Protein AF-A0A4V3SED4-F1 (afdb_monomer)

Mean predicted aligned error: 6.49 Å

InterPro domains:
  IPR001269 tRNA-dihydrouridine synthase [PIRSF006621] (13-280)
  IPR013785 Aldolase-type TIM barrel [G3DSA:3.20.20.70] (15-280)
  IPR018517 tRNA-dihydrouridine synthase, conserved site [PS01136] (97-115)
  IPR035587 DUS-like, FMN-binding domain [PF01207] (18-133)
  IPR035587 DUS-like, FMN-binding domain [PF01207] (200-280)
  IPR035587 DUS-like, FMN-binding domain [cd02801] (17-279)

Organism: Opisthorchis felineus (NCBI:txid147828)

Radius of gyration: 18.21 Å; Cα contacts (8 Å, |Δi|>4): 564; chains: 1; bounding box: 42×55×46 Å

Sequence (282 aa):
MDIFETYRKDDTPFVCVAAPMVRFSKLPFRLLVREYGVDVACTPMIMADSFVRSAKARETEFTTCPADRPLIVQLASKDPCELSIATEMLAPYCEGIDLNCGCPQKWAMESGLGSALLRKPELIAALVRAARTIIPRWRSSTLKPKYWSTGHSVLEECECSNFTPNVARQEGPFSVSAKLRLVPVEVRACGDSSSSRLGVTVELIRRLAAMGVDWITLHARTPSQRSSDPASWDVVQEVVMSSVKHAITGDPIPIVLNGDIRTFLDGQRAHEHTGCHAVLRD

Nearest PDB structures (foldseek):
  3b0p-assembly1_A  TM=9.000E-01  e=2.265E-15  Thermus thermophilus HB8
  3b0u-assembly2_Y  TM=8.660E-01  e=3.249E-15  Thermus thermophilus HB8
  1vhn-assembly1_A  TM=8.962E-01  e=2.094E-14  Thermotoga maritima
  6ezb-assembly1_A  TM=8.644E-01  e=6.563E-14  Homo sapiens
  3fa4-assembly1_C  TM=5.841E-01  e=8.850E-04  Aspergillus niger

Secondary structure (DSSP, 8-state):
--HHHHH--TT-SSEEEEPP-TTTSSHHHHHHHHHTT-SEEEPP-EEHHHHHH-HHHHHHH----GGG-SEEEEEE-S-HHHHHHHHHHHTTT-SEEEEE-----HHHHHTT-GGGGGG-HHHHHHHHHHHHHTS-GGG---SPPGGG---S--------SS-----S--SS--EEEEEEEPPPTT---TT----SHHHHHHHHHHHHHHTT-SEEEEESS-SSS-TTSPP-HHHHHHHHHT-PBPTTT-SB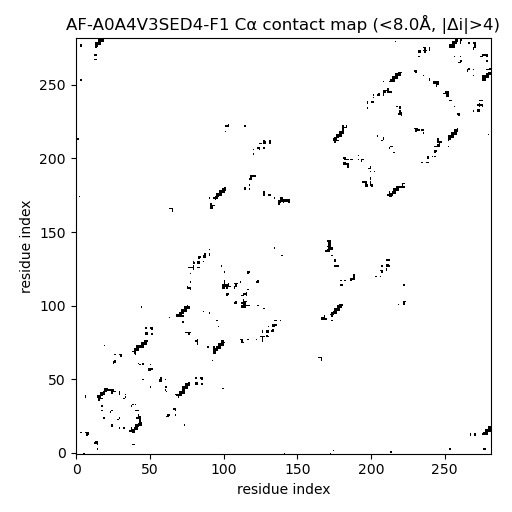PPEEEESS--SHHHHHHHHHHH--SEEEE-

Foldseek 3Di:
DAPLVLQDDPVDQAAEEADADVPQQAAVNLLVVVVVPHREYEFHEQELVCCQPDPVSVVVRDDYAPSSPQYEYEYKDQDLVSLLSSLLVCLFQHQEYEYAQADLDPVQLVVCIHVVCLLVLVSVLSNLLSSVVSNDPQQCDPDAPPVSDDPDDDPDPDDDDDDPPRSTDRHYHYAYEYEHEQRDLVRDDVPQPDSDSLSSRLVSVLSSLLSFHLAYEYEQHRSPDDLPDARNLVSLLSSVVVQRARNPPRGRRAYEYEHPCPDPVSFVVSCVSRVGNHYYDD

Solvent-accessible surface area (backbone atoms only — not comparable to full-atom values): 15205 Å² total; per-residue (Å²): 127,58,71,56,75,68,56,46,50,95,92,40,98,44,27,39,29,41,38,60,30,76,95,55,27,43,53,70,48,44,49,54,45,39,80,74,66,38,51,36,36,27,29,28,68,36,52,19,64,48,45,63,76,27,72,72,44,33,67,71,74,53,71,83,53,79,84,53,60,51,25,33,43,28,33,35,58,83,46,37,66,43,37,18,54,36,44,51,74,41,54,39,68,40,41,25,40,26,41,41,30,38,46,62,50,65,72,40,34,77,72,47,21,17,37,44,34,64,70,35,54,69,56,53,31,46,35,47,33,32,39,50,68,48,56,53,73,62,31,69,37,81,56,79,39,83,84,76,76,67,70,102,71,77,94,67,85,77,76,93,68,93,71,79,77,75,55,58,57,84,60,22,56,62,43,39,32,36,34,34,38,44,40,55,60,90,49,69,58,94,87,62,86,54,83,42,43,62,47,43,35,48,50,50,50,44,50,34,14,62,37,48,33,60,33,39,34,40,30,31,40,40,68,87,56,55,91,86,51,82,49,44,52,68,59,48,20,54,52,51,70,64,50,50,45,22,60,85,78,65,45,58,47,48,39,28,43,25,64,83,40,86,48,72,67,39,41,53,53,49,32,74,70,23,67,37,52,22,39,36,33,118

pLDDT: mean 87.94, std 16.96, range [31.83, 98.75]

Structure (mmCIF, N/CA/C/O backbone):
data_AF-A0A4V3SED4-F1
#
_entry.id   AF-A0A4V3SED4-F1
#
loop_
_atom_site.group_PDB
_atom_site.id
_atom_site.type_symbol
_atom_site.label_atom_id
_atom_site.label_alt_id
_atom_site.label_comp_id
_atom_site.label_asym_id
_atom_site.label_entity_id
_atom_site.label_seq_id
_atom_site.pdbx_PDB_ins_code
_atom_site.Cartn_x
_atom_site.Cartn_y
_atom_site.Cartn_z
_atom_site.occupancy
_atom_site.B_iso_or_equiv
_atom_site.auth_seq_id
_atom_site.auth_comp_id
_atom_site.auth_asym_id
_atom_site.auth_atom_id
_atom_site.pdbx_PDB_model_num
ATOM 1 N N . MET A 1 1 ? -12.890 3.167 -9.440 1.00 50.19 1 MET A N 1
ATOM 2 C CA . MET A 1 1 ? -13.515 1.883 -9.073 1.00 50.19 1 MET A CA 1
ATOM 3 C C . MET A 1 1 ? -12.660 1.295 -7.978 1.00 50.19 1 MET A C 1
ATOM 5 O O . MET A 1 1 ? -11.474 1.098 -8.220 1.00 50.19 1 MET A O 1
ATOM 9 N N . ASP A 1 2 ? -13.225 1.137 -6.787 1.00 68.69 2 ASP A N 1
ATOM 10 C CA . ASP A 1 2 ? -12.471 0.755 -5.599 1.00 68.69 2 ASP A CA 1
ATOM 11 C C . ASP A 1 2 ? -12.261 -0.765 -5.557 1.00 68.69 2 ASP A C 1
ATOM 13 O O . ASP A 1 2 ? -13.211 -1.541 -5.693 1.00 68.69 2 ASP A O 1
ATOM 17 N N . ILE A 1 3 ? -11.010 -1.194 -5.377 1.00 75.62 3 ILE A N 1
ATOM 18 C CA . ILE A 1 3 ? -10.664 -2.602 -5.174 1.00 75.62 3 ILE A CA 1
ATOM 19 C C . ILE A 1 3 ? -11.405 -3.169 -3.954 1.00 75.62 3 ILE A C 1
ATOM 21 O O . ILE A 1 3 ? -11.776 -4.339 -3.958 1.00 75.62 3 ILE A O 1
ATOM 25 N N . PHE A 1 4 ? -11.704 -2.356 -2.940 1.00 79.25 4 PHE A N 1
ATOM 26 C CA . PHE A 1 4 ? -12.359 -2.850 -1.733 1.00 79.25 4 PHE A CA 1
ATOM 27 C C . PHE A 1 4 ? -13.856 -3.074 -1.915 1.00 79.25 4 PHE A C 1
ATOM 29 O O . PHE A 1 4 ? -14.344 -4.110 -1.491 1.00 79.25 4 PHE A O 1
ATOM 36 N N . GLU A 1 5 ? -14.578 -2.198 -2.616 1.00 77.00 5 GLU A N 1
ATOM 37 C CA . GLU A 1 5 ? -15.981 -2.463 -2.995 1.00 77.00 5 GLU A CA 1
ATOM 38 C C . GLU A 1 5 ? -16.116 -3.703 -3.880 1.00 77.00 5 GLU A C 1
ATOM 40 O O . GLU A 1 5 ? -17.085 -4.450 -3.811 1.00 77.00 5 GLU A O 1
ATOM 45 N N . THR A 1 6 ?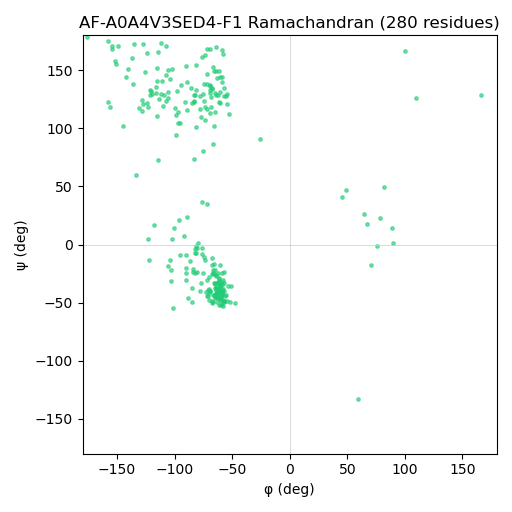 -15.116 -3.897 -4.730 1.00 76.38 6 THR A N 1
ATOM 46 C CA . THR A 1 6 ? -15.021 -4.982 -5.697 1.00 76.38 6 THR A CA 1
ATOM 47 C C . THR A 1 6 ? -14.878 -6.322 -4.961 1.00 76.38 6 THR A C 1
ATOM 49 O O . THR A 1 6 ? -15.653 -7.238 -5.200 1.00 76.38 6 THR A O 1
ATOM 52 N N . TYR A 1 7 ? -13.964 -6.433 -3.998 1.00 77.56 7 TYR A N 1
ATOM 53 C CA . TYR A 1 7 ? -13.703 -7.697 -3.290 1.00 77.56 7 TYR A CA 1
ATOM 54 C C . TYR A 1 7 ? -14.347 -7.800 -1.904 1.00 77.56 7 TYR A C 1
ATOM 56 O O . TYR A 1 7 ? -13.989 -8.681 -1.123 1.00 77.56 7 TYR A O 1
ATOM 64 N N . ARG A 1 8 ? -15.294 -6.917 -1.579 1.00 79.00 8 ARG A N 1
ATOM 65 C CA . ARG A 1 8 ? -16.069 -7.022 -0.344 1.00 79.00 8 ARG A CA 1
ATOM 66 C C . ARG A 1 8 ? -17.004 -8.225 -0.429 1.00 79.00 8 ARG A C 1
ATOM 68 O O . ARG A 1 8 ? -17.742 -8.372 -1.398 1.00 79.00 8 ARG A O 1
ATOM 75 N N . LYS A 1 9 ? -16.983 -9.059 0.605 1.00 82.38 9 LYS A N 1
ATOM 76 C CA . LYS A 1 9 ? -17.936 -10.156 0.784 1.00 82.38 9 LYS A CA 1
ATOM 77 C C . LYS A 1 9 ? -19.144 -9.671 1.583 1.00 82.38 9 LYS A C 1
ATOM 79 O O . LYS A 1 9 ? -19.026 -8.757 2.398 1.00 82.38 9 LYS A O 1
ATOM 84 N N . ASP A 1 10 ? -20.289 -10.314 1.386 1.00 81.25 10 ASP A N 1
ATOM 85 C CA . ASP A 1 10 ? -21.526 -9.958 2.094 1.00 81.25 10 ASP A CA 1
ATOM 86 C C . ASP A 1 10 ? -21.479 -10.321 3.588 1.00 81.25 10 ASP A C 1
ATOM 88 O O . ASP A 1 10 ? -22.126 -9.680 4.414 1.00 81.25 10 ASP A O 1
ATOM 92 N N . ASP A 1 11 ? -20.697 -11.342 3.947 1.00 83.12 11 ASP A N 1
ATOM 93 C CA . ASP A 1 11 ? -20.597 -11.886 5.305 1.00 83.12 11 ASP A CA 1
ATOM 94 C C . ASP A 1 11 ? -19.505 -11.218 6.158 1.00 83.12 11 ASP A C 1
ATOM 96 O O . ASP A 1 11 ? -19.427 -11.448 7.368 1.00 83.12 11 ASP A O 1
ATOM 100 N N . THR A 1 12 ? -18.661 -10.380 5.547 1.00 82.88 12 THR A N 1
ATOM 101 C CA . THR A 1 12 ? -17.522 -9.740 6.204 1.00 82.88 12 THR A CA 1
ATOM 102 C C . THR A 1 12 ? -17.529 -8.224 5.989 1.00 82.88 12 THR A C 1
ATOM 104 O O . THR A 1 12 ? -17.537 -7.752 4.852 1.00 82.88 12 THR A O 1
ATOM 107 N N . PRO A 1 13 ? -17.495 -7.401 7.058 1.00 85.00 13 PRO A N 1
ATOM 108 C CA . PRO A 1 13 ? -17.673 -5.956 6.914 1.00 85.00 13 PRO A CA 1
ATOM 109 C C . PRO A 1 13 ? -16.434 -5.227 6.363 1.00 85.00 13 PRO A C 1
ATOM 111 O O . PRO A 1 13 ? -16.530 -4.047 6.034 1.00 85.00 13 PRO A O 1
ATOM 114 N N . PHE A 1 14 ? -15.301 -5.921 6.226 1.00 90.00 14 PHE A N 1
ATOM 115 C CA . PHE A 1 14 ? -14.027 -5.405 5.728 1.00 90.00 14 PHE A CA 1
ATOM 116 C C . PHE A 1 14 ? -13.375 -6.398 4.760 1.00 90.00 14 PHE A C 1
ATOM 118 O O . PHE A 1 14 ? -13.655 -7.594 4.800 1.00 90.00 14 PHE A O 1
ATOM 125 N N . VAL A 1 15 ? -12.444 -5.905 3.942 1.00 93.25 15 VAL A N 1
ATOM 126 C CA . VAL A 1 15 ? -11.621 -6.746 3.058 1.00 93.25 15 VAL A CA 1
ATOM 127 C C . VAL A 1 15 ? -10.386 -7.270 3.798 1.00 93.25 15 VAL A C 1
ATOM 129 O O . VAL A 1 15 ? -9.693 -6.514 4.489 1.00 93.25 15 VAL A O 1
ATOM 132 N N . CYS A 1 16 ? -10.084 -8.558 3.640 1.00 94.81 16 CYS A N 1
ATOM 133 C CA . CYS A 1 16 ? -8.899 -9.214 4.185 1.00 94.81 16 CYS A CA 1
ATOM 134 C C . CYS A 1 16 ? -7.725 -9.130 3.202 1.00 94.81 16 CYS A C 1
ATOM 136 O O . CYS A 1 16 ? -7.754 -9.731 2.124 1.00 94.81 16 CYS A O 1
ATOM 138 N N . VAL A 1 17 ? -6.653 -8.439 3.595 1.00 96.56 17 VAL A N 1
ATOM 139 C CA . VAL A 1 17 ? -5.444 -8.281 2.776 1.00 96.56 17 VAL A CA 1
ATOM 140 C C . VAL A 1 17 ? -4.264 -9.036 3.394 1.00 96.56 17 VAL A C 1
ATOM 142 O O . VAL A 1 17 ? -3.948 -8.849 4.569 1.00 96.56 17 VAL A O 1
ATOM 145 N N . ALA A 1 18 ? -3.565 -9.861 2.612 1.00 97.12 18 ALA A N 1
ATOM 146 C CA . ALA A 1 18 ? -2.304 -10.475 3.035 1.00 97.12 18 ALA A CA 1
ATOM 147 C C . ALA A 1 18 ? -1.124 -9.521 2.811 1.00 97.12 18 ALA A C 1
ATOM 149 O O . ALA A 1 18 ? -0.931 -8.992 1.711 1.00 97.12 18 ALA A O 1
ATOM 150 N N . ALA A 1 19 ? -0.319 -9.319 3.853 1.00 96.50 19 ALA A N 1
ATOM 151 C CA . ALA A 1 19 ? 0.778 -8.368 3.845 1.00 96.50 19 ALA A CA 1
ATOM 152 C C . ALA A 1 19 ? 1.920 -8.747 2.890 1.00 96.50 19 ALA A C 1
ATOM 154 O O . ALA A 1 19 ? 2.216 -9.925 2.669 1.00 96.50 19 ALA A O 1
ATOM 155 N N . PRO A 1 20 ? 2.658 -7.739 2.398 1.00 96.69 20 PRO A N 1
ATOM 156 C CA . PRO A 1 20 ? 3.928 -7.963 1.736 1.00 96.69 20 PRO A CA 1
ATOM 157 C C . PRO A 1 20 ? 4.996 -8.362 2.760 1.00 96.69 20 PRO A C 1
ATOM 159 O O . PRO A 1 20 ? 5.376 -7.575 3.631 1.00 96.69 20 PRO A O 1
ATOM 162 N N . MET A 1 21 ? 5.525 -9.578 2.625 1.00 94.25 21 MET A N 1
ATOM 163 C CA . MET A 1 21 ? 6.544 -10.131 3.511 1.00 94.25 21 MET A CA 1
ATOM 164 C C . MET A 1 21 ? 7.731 -10.661 2.717 1.00 94.25 21 MET A C 1
ATOM 166 O O . MET A 1 21 ? 7.633 -11.644 1.977 1.00 94.25 21 MET A O 1
ATOM 170 N N . VAL A 1 22 ? 8.887 -10.028 2.913 1.00 90.69 22 VAL A N 1
ATOM 171 C CA . VAL A 1 22 ? 10.154 -10.446 2.299 1.00 90.69 22 VAL A CA 1
ATOM 172 C C . VAL A 1 22 ? 10.429 -11.918 2.633 1.00 90.69 22 VAL A C 1
ATOM 174 O O . VAL A 1 22 ? 10.375 -12.305 3.795 1.00 90.69 22 VAL A O 1
ATOM 177 N N . ARG A 1 23 ? 10.729 -12.724 1.604 1.00 87.25 23 ARG A N 1
ATOM 178 C CA . ARG A 1 23 ? 10.919 -14.195 1.626 1.00 87.25 23 ARG A CA 1
ATOM 179 C C . ARG A 1 23 ? 9.671 -15.059 1.847 1.00 87.25 23 ARG A C 1
ATOM 181 O O . ARG A 1 23 ? 9.744 -16.230 1.491 1.00 87.25 23 ARG A O 1
ATOM 188 N N . PHE A 1 24 ? 8.558 -14.526 2.353 1.00 91.81 24 PHE A N 1
ATOM 189 C CA . PHE A 1 24 ? 7.370 -15.333 2.670 1.00 91.81 24 PHE A CA 1
ATOM 190 C C . PHE A 1 24 ? 6.270 -15.235 1.618 1.00 91.81 24 PHE A C 1
ATOM 192 O O . PHE A 1 24 ? 5.885 -16.263 1.071 1.00 91.81 24 PHE A O 1
ATOM 199 N N . SER A 1 25 ? 5.797 -14.031 1.275 1.00 95.88 25 SER A N 1
ATOM 200 C CA . SER A 1 25 ? 4.589 -13.844 0.451 1.00 95.88 25 SER A CA 1
ATOM 201 C C . SER A 1 25 ? 4.791 -14.109 -1.052 1.00 95.88 25 SER A C 1
ATOM 203 O O . SER A 1 25 ? 4.216 -13.437 -1.910 1.00 95.88 25 SER A O 1
ATOM 205 N N . LYS A 1 26 ? 5.618 -15.105 -1.400 1.00 96.75 26 LYS A N 1
ATOM 206 C CA . LYS A 1 26 ? 5.776 -15.655 -2.755 1.00 96.75 26 LYS A CA 1
ATOM 207 C C . LYS A 1 26 ? 4.524 -16.431 -3.183 1.00 96.75 26 LYS A C 1
ATOM 209 O O . LYS A 1 26 ? 3.661 -16.728 -2.362 1.00 96.75 26 LYS A O 1
ATOM 214 N N . LEU A 1 27 ? 4.442 -16.768 -4.472 1.00 97.38 27 LEU A N 1
ATOM 215 C CA . LEU A 1 27 ? 3.246 -17.345 -5.093 1.00 97.38 27 LEU A CA 1
ATOM 216 C C . LEU A 1 27 ? 2.617 -18.511 -4.300 1.00 97.38 27 LEU A C 1
ATOM 218 O O . LEU A 1 27 ? 1.432 -18.404 -4.001 1.00 97.38 27 LEU A O 1
ATOM 222 N N . PRO A 1 28 ? 3.351 -19.558 -3.861 1.00 97.31 28 PRO A N 1
ATOM 223 C CA . PRO A 1 28 ? 2.731 -20.660 -3.118 1.00 97.31 28 PRO A CA 1
ATOM 224 C C . PRO A 1 28 ? 2.048 -20.217 -1.819 1.00 97.31 28 PRO A C 1
ATOM 226 O O . PRO A 1 28 ? 0.954 -20.676 -1.510 1.00 97.31 28 PRO A O 1
ATOM 229 N N . PHE A 1 29 ? 2.659 -19.284 -1.082 1.00 97.62 29 PHE A N 1
ATOM 230 C CA . PHE A 1 29 ? 2.067 -18.738 0.138 1.00 97.62 29 PHE A CA 1
ATOM 231 C C . PHE A 1 29 ? 0.801 -17.940 -0.170 1.00 97.62 29 PHE A C 1
ATOM 233 O O . PHE A 1 29 ? -0.197 -18.091 0.525 1.00 97.62 29 PHE A O 1
ATOM 240 N N . ARG A 1 30 ? 0.826 -17.111 -1.223 1.00 98.06 30 ARG A N 1
ATOM 241 C CA . ARG A 1 30 ? -0.346 -16.323 -1.627 1.00 98.06 30 ARG A CA 1
ATOM 242 C C . ARG A 1 30 ? -1.512 -17.211 -2.048 1.00 98.06 30 ARG A C 1
ATOM 244 O O . ARG A 1 30 ? -2.634 -16.933 -1.646 1.00 98.06 30 ARG A O 1
ATOM 251 N N . LEU A 1 31 ? -1.250 -18.286 -2.793 1.00 97.69 31 LEU A N 1
ATOM 252 C CA . LEU A 1 31 ? -2.277 -19.267 -3.156 1.00 97.69 31 LEU A CA 1
ATOM 253 C C . LEU A 1 31 ? -2.860 -19.943 -1.914 1.00 97.69 31 LEU A C 1
ATOM 255 O O . LEU A 1 31 ? -4.075 -19.980 -1.766 1.00 97.69 31 LEU A O 1
ATOM 259 N N . LEU A 1 32 ? -2.004 -20.372 -0.982 1.00 97.44 32 LEU A N 1
ATOM 260 C CA . LEU A 1 32 ? -2.448 -20.988 0.263 1.00 97.44 32 LEU A CA 1
ATOM 261 C C . LEU A 1 32 ? -3.362 -20.054 1.064 1.00 97.44 32 LEU A C 1
ATOM 263 O O . LEU A 1 32 ? -4.466 -20.435 1.422 1.00 97.44 32 LEU A O 1
ATOM 267 N N . VAL A 1 33 ? -2.948 -18.813 1.341 1.00 95.75 33 VAL A N 1
ATOM 268 C CA . VAL A 1 33 ? -3.752 -17.921 2.200 1.00 95.75 33 VAL A CA 1
ATOM 269 C C . VAL A 1 33 ? -5.087 -17.511 1.571 1.00 95.75 33 VAL A C 1
ATOM 271 O O . VAL A 1 33 ? -6.017 -17.177 2.305 1.00 95.75 33 VAL A O 1
ATOM 274 N N . ARG A 1 34 ? -5.220 -17.576 0.239 1.00 94.62 34 ARG A N 1
ATOM 275 C CA . ARG A 1 34 ? -6.507 -17.379 -0.451 1.00 94.62 34 ARG A CA 1
ATOM 276 C C . ARG A 1 34 ? -7.514 -18.472 -0.108 1.00 94.62 34 ARG A C 1
ATOM 278 O O . ARG A 1 34 ? -8.677 -18.153 0.115 1.00 94.62 34 ARG A O 1
ATOM 285 N N . GLU A 1 35 ? -7.070 -19.722 0.034 1.00 95.19 35 GLU A N 1
ATOM 286 C CA . GLU A 1 35 ? -7.926 -20.827 0.502 1.00 95.19 35 GLU A CA 1
ATOM 287 C C . GLU A 1 35 ? -8.446 -20.590 1.930 1.00 95.19 35 GLU A C 1
ATOM 289 O O . GLU A 1 35 ? -9.516 -21.069 2.295 1.00 95.19 35 GLU A O 1
ATOM 294 N N . TYR A 1 36 ? -7.733 -19.778 2.718 1.00 93.12 36 TYR A N 1
ATOM 295 C CA . TYR A 1 36 ? -8.118 -19.367 4.072 1.00 93.12 36 TYR A CA 1
ATOM 296 C C . TYR A 1 36 ? -8.820 -18.000 4.127 1.00 93.12 36 TYR A C 1
ATOM 298 O O . TYR A 1 36 ? -8.863 -17.363 5.181 1.00 93.12 36 TYR A O 1
ATOM 306 N N . GLY A 1 37 ? -9.385 -17.542 3.007 1.00 89.38 37 GLY A N 1
ATOM 307 C CA . GLY A 1 37 ? -10.281 -16.387 2.976 1.00 89.38 37 GLY A CA 1
ATOM 308 C C . GLY A 1 37 ? -9.608 -15.028 2.787 1.00 89.38 37 GLY A C 1
ATOM 309 O O . GLY A 1 37 ? -10.277 -14.016 2.981 1.00 89.38 37 GLY A O 1
ATOM 310 N N . VAL A 1 38 ? -8.331 -14.974 2.387 1.00 93.31 38 VAL A N 1
ATOM 311 C CA . VAL A 1 38 ? -7.700 -13.722 1.930 1.00 93.31 38 VAL A CA 1
ATOM 312 C C . VAL A 1 38 ? -8.308 -13.271 0.604 1.00 93.31 38 VAL A C 1
ATOM 314 O O . VAL A 1 38 ? -8.297 -14.015 -0.376 1.00 93.31 38 VAL A O 1
ATOM 317 N N . ASP A 1 39 ? -8.757 -12.020 0.561 1.00 93.62 39 ASP A N 1
ATOM 318 C CA . ASP A 1 39 ? -9.370 -11.412 -0.620 1.00 93.62 39 ASP A CA 1
ATOM 319 C C . ASP A 1 39 ? -8.299 -10.841 -1.553 1.00 93.62 39 ASP A C 1
ATOM 321 O O . ASP A 1 39 ? -8.251 -11.149 -2.743 1.00 93.62 39 ASP A O 1
ATOM 325 N N . VAL A 1 40 ? -7.374 -10.053 -0.997 1.00 95.19 40 VAL A N 1
ATOM 326 C CA . VAL A 1 40 ? -6.292 -9.393 -1.740 1.00 95.19 40 VAL A CA 1
ATOM 327 C C . VAL A 1 40 ? -4.943 -9.845 -1.202 1.00 95.19 40 VAL A C 1
ATOM 329 O O . VAL A 1 40 ? -4.707 -9.821 0.002 1.00 95.19 40 VAL A O 1
ATOM 332 N N . ALA A 1 41 ? -4.022 -10.228 -2.085 1.00 97.06 41 ALA A N 1
ATOM 333 C CA . ALA A 1 41 ? -2.678 -10.633 -1.682 1.00 97.06 41 ALA A CA 1
ATOM 334 C C . ALA A 1 41 ? -1.620 -9.674 -2.231 1.00 97.06 41 ALA A C 1
ATOM 336 O O . ALA A 1 41 ? -1.701 -9.238 -3.381 1.00 97.06 41 ALA A O 1
ATOM 337 N N . CYS A 1 42 ? -0.603 -9.389 -1.418 1.00 98.06 42 CYS A N 1
ATOM 338 C CA . CYS A 1 42 ? 0.556 -8.603 -1.825 1.00 98.06 42 CYS A CA 1
ATOM 339 C C . CYS A 1 42 ? 1.783 -9.494 -2.076 1.00 98.06 42 CYS A C 1
ATOM 341 O O . CYS A 1 42 ? 2.048 -10.447 -1.337 1.00 98.06 42 CYS A O 1
ATOM 343 N N . THR A 1 43 ? 2.584 -9.165 -3.092 1.00 98.44 43 THR A N 1
ATOM 344 C CA . THR A 1 43 ? 3.909 -9.785 -3.295 1.00 98.44 43 THR A CA 1
ATOM 345 C C . THR A 1 43 ? 4.862 -9.463 -2.140 1.00 98.44 43 THR A C 1
ATOM 347 O O . THR A 1 43 ? 4.577 -8.574 -1.336 1.00 98.44 43 THR A O 1
ATOM 350 N N . PRO A 1 44 ? 6.042 -10.103 -2.050 1.00 97.62 44 PRO A N 1
ATOM 351 C CA . PRO A 1 44 ? 7.122 -9.553 -1.243 1.00 97.62 44 PRO A CA 1
ATOM 352 C C . PRO A 1 44 ? 7.477 -8.145 -1.744 1.00 97.62 44 PRO A C 1
ATOM 354 O O . PRO A 1 44 ? 7.119 -7.766 -2.860 1.00 97.62 44 PRO A O 1
ATOM 357 N N . MET A 1 45 ? 8.198 -7.375 -0.931 1.00 97.12 45 MET A N 1
ATOM 358 C CA . MET A 1 45 ? 8.741 -6.089 -1.369 1.00 97.12 45 MET A CA 1
ATOM 359 C C . MET A 1 45 ? 9.785 -6.321 -2.473 1.00 97.12 45 MET A C 1
ATOM 361 O O . MET A 1 45 ? 10.842 -6.889 -2.201 1.00 97.12 45 MET A O 1
ATOM 365 N N . ILE A 1 46 ? 9.491 -5.867 -3.692 1.00 97.88 46 ILE A N 1
ATOM 366 C CA . ILE A 1 46 ? 10.359 -5.983 -4.869 1.00 97.88 46 ILE A CA 1
ATOM 367 C C . ILE A 1 46 ? 11.128 -4.674 -5.066 1.00 97.88 46 ILE A C 1
ATOM 369 O O . ILE A 1 46 ? 10.555 -3.586 -5.047 1.00 97.88 46 ILE A O 1
ATOM 373 N N . MET A 1 47 ? 12.437 -4.768 -5.279 1.00 98.06 47 MET A N 1
ATOM 374 C CA . MET A 1 47 ? 13.290 -3.611 -5.555 1.00 98.06 47 MET A CA 1
ATOM 375 C C . MET A 1 47 ? 13.124 -3.173 -7.016 1.00 98.06 47 MET A C 1
ATOM 377 O O . MET A 1 47 ? 13.437 -3.945 -7.927 1.00 98.06 47 MET A O 1
ATOM 381 N N . ALA A 1 48 ? 12.619 -1.956 -7.249 1.00 98.19 48 ALA A N 1
ATOM 382 C CA . ALA A 1 48 ? 12.308 -1.479 -8.600 1.00 98.19 48 ALA A CA 1
ATOM 383 C C . ALA A 1 48 ? 13.561 -1.399 -9.491 1.00 98.19 48 ALA A C 1
ATOM 385 O O . ALA A 1 48 ? 13.520 -1.833 -10.640 1.00 98.19 48 ALA A O 1
ATOM 386 N N . ASP A 1 49 ? 14.686 -0.930 -8.942 1.00 97.62 49 ASP A N 1
ATOM 387 C CA . ASP A 1 49 ? 15.970 -0.819 -9.645 1.00 97.62 49 ASP A CA 1
ATOM 388 C C . ASP A 1 49 ? 16.418 -2.154 -10.268 1.00 97.62 49 ASP A C 1
ATOM 390 O O . ASP A 1 49 ? 16.738 -2.256 -11.455 1.00 97.62 49 ASP A O 1
ATOM 394 N N . SER A 1 50 ? 16.368 -3.208 -9.466 1.00 97.25 50 SER A N 1
ATOM 395 C CA . SER A 1 50 ? 16.815 -4.553 -9.777 1.00 97.25 50 SER A CA 1
ATOM 396 C C . SER A 1 50 ? 15.840 -5.208 -10.743 1.00 97.25 50 SER A C 1
ATOM 398 O O . SER A 1 50 ? 16.264 -5.841 -11.711 1.00 97.25 50 SER A O 1
ATOM 400 N N . PHE A 1 51 ? 14.538 -5.000 -10.524 1.00 97.75 51 PHE A N 1
ATOM 401 C CA . PHE A 1 51 ? 13.481 -5.494 -11.399 1.00 97.75 51 PHE A CA 1
ATOM 402 C C . PHE A 1 51 ? 13.598 -4.916 -12.815 1.00 97.75 51 PHE A C 1
ATOM 404 O O . PHE A 1 51 ? 13.512 -5.655 -13.797 1.00 97.75 51 PHE A O 1
ATOM 411 N N . VAL A 1 52 ? 13.865 -3.616 -12.947 1.00 97.75 52 VAL A N 1
ATOM 412 C CA . VAL A 1 52 ? 14.048 -2.965 -14.253 1.00 97.75 52 VAL A CA 1
ATOM 413 C C . VAL A 1 52 ? 15.323 -3.466 -14.936 1.00 97.75 52 VAL A C 1
ATOM 415 O O . VAL A 1 52 ? 15.292 -3.887 -16.095 1.00 97.75 52 VAL A O 1
ATOM 418 N N . ARG A 1 53 ? 16.449 -3.481 -14.216 1.00 97.50 53 ARG A N 1
ATOM 419 C CA . ARG A 1 53 ? 17.779 -3.692 -14.812 1.00 97.50 53 ARG A CA 1
ATOM 420 C C . ARG A 1 53 ? 18.128 -5.155 -15.085 1.00 97.50 53 ARG A C 1
ATOM 422 O O . ARG A 1 53 ? 18.973 -5.412 -15.936 1.00 97.50 53 ARG A O 1
ATOM 429 N N . SER A 1 54 ? 17.516 -6.115 -14.390 1.00 97.94 54 SER A N 1
ATOM 430 C CA . SER A 1 54 ? 17.944 -7.519 -14.435 1.00 97.94 54 SER A CA 1
ATOM 431 C C . SER A 1 54 ? 16.788 -8.487 -14.672 1.00 97.94 54 SER A C 1
ATOM 433 O O . SER A 1 54 ? 15.915 -8.660 -13.825 1.00 97.94 54 SER A O 1
ATOM 435 N N . ALA A 1 55 ? 16.831 -9.208 -15.799 1.00 95.94 55 ALA A N 1
ATOM 436 C CA . ALA A 1 55 ? 15.901 -10.308 -16.074 1.00 95.94 55 ALA A CA 1
ATOM 437 C C . ALA A 1 55 ? 15.948 -11.383 -14.980 1.00 95.94 55 ALA A C 1
ATOM 439 O O . ALA A 1 55 ? 14.906 -11.843 -14.519 1.00 95.94 55 ALA A O 1
ATOM 440 N N . LYS A 1 56 ? 17.151 -11.695 -14.483 1.00 96.00 56 LYS A N 1
ATOM 441 C CA . LYS A 1 56 ? 17.328 -12.684 -13.420 1.00 96.00 56 LYS A CA 1
ATOM 442 C C . LYS A 1 56 ? 16.655 -12.265 -12.112 1.00 96.00 56 LYS A C 1
ATOM 444 O O . LYS A 1 56 ? 16.085 -13.110 -11.419 1.00 96.00 56 LYS A O 1
ATOM 449 N N . ALA A 1 57 ? 16.708 -10.973 -11.778 1.00 94.06 57 ALA A N 1
ATOM 450 C CA . ALA A 1 57 ? 15.999 -10.443 -10.618 1.00 94.06 57 ALA A CA 1
ATOM 451 C C . ALA A 1 57 ? 14.482 -10.586 -10.802 1.00 94.06 57 ALA A C 1
ATOM 453 O O . ALA A 1 57 ? 13.813 -11.083 -9.901 1.00 94.06 57 ALA A O 1
ATOM 454 N N . ARG A 1 58 ? 13.944 -10.258 -11.986 1.00 95.56 58 ARG A N 1
ATOM 455 C CA . ARG A 1 58 ? 12.505 -10.410 -12.273 1.00 95.56 58 ARG A CA 1
ATOM 456 C C . ARG A 1 58 ? 12.012 -11.837 -12.070 1.00 95.56 58 ARG A C 1
ATOM 458 O O . ARG A 1 58 ? 11.044 -12.033 -11.347 1.00 95.56 58 ARG A O 1
ATOM 465 N N . GLU A 1 59 ? 12.707 -12.816 -12.645 1.00 92.88 59 GLU A N 1
ATOM 466 C CA . GLU A 1 59 ? 12.359 -14.241 -12.523 1.00 92.88 59 GLU A CA 1
ATOM 467 C C . GLU A 1 59 ? 12.375 -14.738 -11.069 1.00 92.88 59 GLU A C 1
ATOM 469 O O . GLU A 1 59 ? 11.613 -15.627 -10.696 1.00 92.88 59 GLU A O 1
ATOM 474 N N . THR A 1 6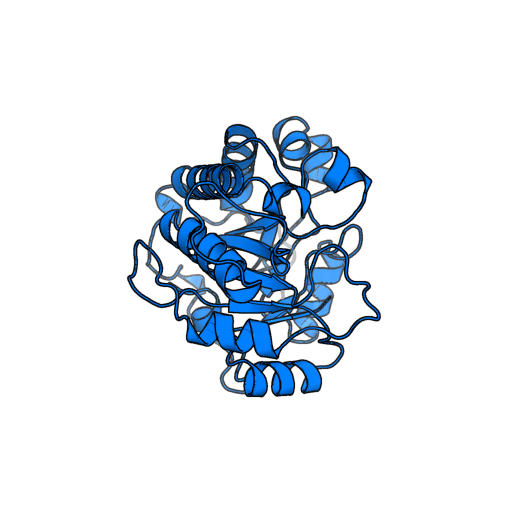0 ? 13.257 -14.177 -10.240 1.00 92.00 60 THR A N 1
ATOM 475 C CA . THR A 1 60 ? 13.453 -14.620 -8.851 1.00 92.00 60 THR A CA 1
ATOM 476 C C . THR A 1 60 ? 12.462 -13.966 -7.883 1.00 92.00 60 THR A C 1
ATOM 478 O O . THR A 1 60 ? 12.000 -14.601 -6.921 1.00 92.00 60 THR A O 1
ATOM 481 N N . GLU A 1 61 ? 12.156 -12.691 -8.123 1.00 92.38 61 GLU A N 1
ATOM 482 C CA . GLU A 1 61 ? 11.344 -11.846 -7.244 1.00 92.38 61 GLU A CA 1
ATOM 483 C C . GLU A 1 61 ? 9.849 -11.912 -7.580 1.00 92.38 61 GLU A C 1
ATOM 485 O O . GLU A 1 61 ? 9.014 -11.802 -6.679 1.00 92.38 61 GLU A O 1
ATOM 490 N N . PHE A 1 62 ? 9.491 -12.139 -8.849 1.00 96.50 62 PHE A N 1
ATOM 491 C CA . PHE A 1 62 ? 8.106 -12.099 -9.306 1.00 96.50 62 PHE A CA 1
ATOM 492 C C . PHE A 1 62 ? 7.690 -13.361 -10.061 1.00 96.50 62 PHE A C 1
ATOM 494 O O . PHE A 1 62 ? 8.211 -13.701 -11.117 1.00 96.50 62 PHE A O 1
ATOM 501 N N . THR A 1 63 ? 6.671 -14.020 -9.523 1.00 95.62 63 THR A N 1
ATOM 502 C CA . THR A 1 63 ? 5.942 -15.121 -10.157 1.00 95.62 63 THR A CA 1
ATOM 503 C C . THR A 1 63 ? 4.468 -14.981 -9.802 1.00 95.62 63 THR A C 1
ATOM 505 O O . THR A 1 63 ? 4.144 -14.550 -8.691 1.00 95.62 63 THR A O 1
ATOM 508 N N . THR A 1 64 ? 3.577 -15.318 -10.733 1.00 96.62 64 THR A N 1
ATOM 509 C CA . THR A 1 64 ? 2.122 -15.299 -10.528 1.00 96.62 64 THR A CA 1
ATOM 510 C C . THR A 1 64 ? 1.425 -16.279 -11.480 1.00 96.62 64 THR A C 1
ATOM 512 O O . THR A 1 64 ? 2.064 -16.844 -12.369 1.00 96.62 64 THR A O 1
ATOM 515 N N . CYS A 1 65 ? 0.129 -16.507 -11.281 1.00 94.12 65 CYS A N 1
ATOM 516 C CA . CYS A 1 65 ? -0.727 -17.340 -12.124 1.00 94.12 65 CYS A CA 1
ATOM 517 C C . CYS A 1 65 ? -2.173 -16.796 -12.099 1.00 94.12 65 CYS A C 1
ATOM 519 O O . CYS A 1 65 ? -2.475 -15.917 -11.291 1.00 94.12 65 CYS A O 1
ATOM 521 N N . PRO A 1 66 ? -3.095 -17.292 -12.948 1.00 90.94 66 PRO A N 1
ATOM 522 C CA . PRO A 1 66 ? -4.470 -16.784 -12.982 1.00 90.94 66 PRO A CA 1
ATOM 523 C C . PRO A 1 66 ? -5.218 -16.859 -11.640 1.00 90.94 66 PRO A C 1
ATOM 525 O O . PRO A 1 66 ? -6.000 -15.962 -11.341 1.00 90.94 66 PRO A O 1
ATOM 528 N N . ALA A 1 67 ? -4.941 -17.877 -10.815 1.00 92.44 67 ALA A N 1
ATOM 529 C CA . ALA A 1 67 ? -5.559 -18.063 -9.497 1.00 92.44 67 ALA A CA 1
ATOM 530 C C . ALA A 1 67 ? -5.034 -17.097 -8.413 1.00 92.44 67 ALA A C 1
ATOM 532 O O . ALA A 1 67 ? -5.596 -17.006 -7.327 1.00 92.44 67 ALA A O 1
ATOM 533 N N . ASP A 1 68 ? -3.960 -16.355 -8.686 1.00 94.62 68 ASP A N 1
ATOM 534 C CA . ASP A 1 68 ? -3.321 -15.448 -7.728 1.00 94.62 68 ASP A CA 1
ATOM 535 C C . ASP A 1 68 ? -3.917 -14.028 -7.767 1.00 94.62 68 ASP A C 1
ATOM 537 O O . ASP A 1 68 ? -3.266 -13.063 -7.378 1.00 94.62 68 ASP A O 1
ATOM 541 N N . ARG A 1 69 ? -5.164 -13.867 -8.221 1.00 91.38 69 ARG A N 1
ATOM 542 C CA . ARG A 1 69 ? -5.835 -12.564 -8.352 1.00 91.38 69 ARG A CA 1
ATOM 543 C C . ARG A 1 69 ? -6.924 -12.375 -7.288 1.00 91.38 69 ARG A C 1
ATOM 545 O O . ARG A 1 69 ? -7.585 -13.351 -6.948 1.00 91.38 69 ARG A O 1
ATOM 552 N N . PRO A 1 70 ? -7.145 -11.142 -6.784 1.00 93.06 70 PRO A N 1
ATOM 553 C CA . PRO A 1 70 ? -6.422 -9.897 -7.079 1.00 93.06 70 PRO A CA 1
ATOM 554 C C . PRO A 1 70 ? -5.042 -9.801 -6.411 1.00 93.06 70 PRO A C 1
ATOM 556 O O . PRO A 1 70 ? -4.913 -9.970 -5.195 1.00 93.06 70 PRO A O 1
ATOM 559 N N . LEU A 1 71 ? -4.019 -9.485 -7.200 1.00 96.19 71 LEU A N 1
ATOM 560 C CA . LEU A 1 71 ? -2.631 -9.313 -6.792 1.00 96.19 71 LEU A CA 1
ATOM 561 C C . LEU A 1 71 ? -2.245 -7.836 -6.776 1.00 96.19 71 LEU A C 1
ATOM 563 O O . LEU A 1 71 ? -2.399 -7.136 -7.781 1.00 96.19 71 LEU A O 1
ATOM 567 N N . ILE A 1 72 ? -1.632 -7.401 -5.679 1.00 97.75 72 ILE A N 1
ATOM 568 C CA . ILE A 1 72 ? -0.942 -6.113 -5.584 1.00 97.75 72 ILE A CA 1
ATOM 569 C C . ILE A 1 72 ? 0.563 -6.355 -5.503 1.00 97.75 72 ILE A C 1
ATOM 571 O O . ILE A 1 72 ? 1.044 -7.149 -4.693 1.00 97.75 72 ILE A O 1
ATOM 575 N N . VAL A 1 73 ? 1.331 -5.676 -6.353 1.00 98.50 73 VAL A N 1
ATOM 576 C CA . VAL A 1 73 ? 2.792 -5.816 -6.365 1.00 98.50 73 VAL A CA 1
ATOM 577 C C . VAL A 1 73 ? 3.417 -4.694 -5.555 1.00 98.50 73 VAL A C 1
ATOM 579 O O . VAL A 1 73 ? 3.329 -3.529 -5.939 1.00 98.50 73 VAL A O 1
ATOM 582 N N . GLN A 1 74 ? 4.055 -5.028 -4.432 1.00 98.75 74 GLN A N 1
ATOM 583 C CA . GLN A 1 74 ? 4.727 -4.019 -3.621 1.00 98.75 74 GLN A CA 1
ATOM 584 C C . GLN A 1 74 ? 6.128 -3.722 -4.166 1.00 98.75 74 GLN A C 1
ATOM 586 O O . GLN A 1 74 ? 6.977 -4.611 -4.241 1.00 98.75 74 GLN A O 1
ATOM 591 N N . LEU A 1 75 ? 6.388 -2.451 -4.467 1.00 98.69 75 LEU A N 1
ATOM 592 C CA . LEU A 1 75 ? 7.657 -1.938 -4.969 1.00 98.69 75 LEU A CA 1
ATOM 593 C C . LEU A 1 75 ? 8.356 -1.060 -3.923 1.00 98.69 75 LEU A C 1
ATOM 595 O O . LEU A 1 75 ? 7.735 -0.243 -3.242 1.00 98.69 75 LEU A O 1
ATOM 599 N N . ALA A 1 76 ? 9.676 -1.190 -3.830 1.00 98.44 76 ALA A N 1
ATOM 600 C CA . ALA A 1 76 ? 10.552 -0.246 -3.150 1.00 98.44 76 ALA A CA 1
ATOM 601 C C . ALA A 1 76 ? 11.358 0.532 -4.195 1.00 98.44 76 ALA A C 1
ATOM 603 O O . ALA A 1 76 ? 12.061 -0.059 -5.016 1.00 98.44 76 ALA A O 1
ATOM 604 N N . SER A 1 77 ? 11.258 1.860 -4.157 1.00 98.44 77 SER A N 1
ATOM 605 C CA . SER A 1 77 ? 12.020 2.756 -5.025 1.00 98.44 77 SER A CA 1
ATOM 606 C C . SER A 1 77 ? 12.272 4.100 -4.344 1.00 98.44 77 SER A C 1
ATOM 608 O O . SER A 1 77 ? 11.513 4.525 -3.473 1.00 98.44 77 SER A O 1
ATOM 610 N N . LYS A 1 78 ? 13.338 4.772 -4.772 1.00 97.62 78 LYS A N 1
ATOM 611 C CA . LYS A 1 78 ? 13.648 6.181 -4.480 1.00 97.62 78 LYS A CA 1
ATOM 612 C C . LYS A 1 78 ? 13.810 7.013 -5.757 1.00 97.62 78 LYS A C 1
ATOM 614 O O . LYS A 1 78 ? 14.170 8.183 -5.672 1.00 97.62 78 LYS A O 1
ATOM 619 N N . ASP A 1 79 ? 13.559 6.404 -6.913 1.00 98.44 79 ASP A N 1
ATOM 620 C CA . ASP A 1 79 ? 13.682 7.003 -8.235 1.00 98.44 79 ASP A CA 1
ATOM 621 C C . ASP A 1 79 ? 12.327 6.904 -8.975 1.00 98.44 79 ASP A C 1
ATOM 623 O O . ASP A 1 79 ? 11.812 5.796 -9.183 1.00 98.44 79 ASP A O 1
ATOM 627 N N . PRO A 1 80 ? 11.708 8.043 -9.345 1.00 98.56 80 PRO A N 1
ATOM 628 C CA . PRO A 1 80 ? 10.437 8.060 -10.071 1.00 98.56 80 PRO A CA 1
ATOM 629 C C . PRO A 1 80 ? 10.480 7.362 -11.433 1.00 98.56 80 PRO A C 1
ATOM 631 O O . PRO A 1 80 ? 9.495 6.732 -11.818 1.00 98.56 80 PRO A O 1
ATOM 634 N N . CYS A 1 81 ? 11.604 7.439 -12.147 1.00 98.19 81 CYS A N 1
ATOM 635 C CA . CYS A 1 81 ? 11.773 6.791 -13.441 1.00 98.19 81 CYS A CA 1
ATOM 636 C C . CYS A 1 81 ? 11.787 5.266 -13.271 1.00 98.19 81 CYS A C 1
ATOM 638 O O . CYS A 1 81 ? 10.974 4.576 -13.888 1.00 98.19 81 CYS A O 1
ATOM 640 N N . GLU A 1 82 ? 12.606 4.738 -12.358 1.00 98.12 82 GLU A N 1
ATOM 641 C CA . GLU A 1 82 ? 12.663 3.293 -12.090 1.00 98.12 82 GLU A CA 1
ATOM 642 C C . GLU A 1 82 ? 11.317 2.744 -11.602 1.00 98.12 82 GLU A C 1
ATOM 644 O O . GLU A 1 82 ? 10.891 1.676 -12.044 1.00 98.12 82 GLU A O 1
ATOM 649 N N . LEU A 1 83 ? 10.609 3.487 -10.741 1.00 98.56 83 LEU A N 1
ATOM 650 C CA . LEU A 1 83 ? 9.278 3.084 -10.287 1.00 98.56 83 LEU A CA 1
ATOM 651 C C . LEU A 1 83 ? 8.269 3.056 -11.443 1.00 98.56 83 LEU A C 1
ATOM 653 O O . LEU A 1 83 ? 7.463 2.128 -11.523 1.00 98.56 83 LEU A O 1
ATOM 657 N N . SER A 1 84 ? 8.312 4.046 -12.340 1.00 98.19 84 SER A N 1
ATOM 658 C CA . SER A 1 84 ? 7.404 4.107 -13.489 1.00 98.19 84 SER A CA 1
ATOM 659 C C . SER A 1 84 ? 7.631 2.947 -14.464 1.00 98.19 84 SER A C 1
ATOM 661 O O . SER A 1 84 ? 6.682 2.249 -14.812 1.00 98.19 84 SER A O 1
ATOM 663 N N . ILE A 1 85 ? 8.887 2.649 -14.805 1.00 98.25 85 ILE A N 1
ATOM 664 C CA . ILE A 1 85 ? 9.228 1.536 -15.700 1.00 98.25 85 ILE A CA 1
ATOM 665 C C . ILE A 1 85 ? 8.825 0.200 -15.064 1.00 98.25 85 ILE A C 1
ATOM 667 O O . ILE A 1 85 ? 8.182 -0.621 -15.714 1.00 98.25 85 ILE A O 1
ATOM 671 N N . ALA A 1 86 ? 9.128 -0.015 -13.777 1.00 98.25 86 ALA A N 1
ATOM 672 C CA . ALA A 1 86 ? 8.691 -1.222 -13.073 1.00 98.25 86 ALA A CA 1
ATOM 673 C C . ALA A 1 86 ? 7.158 -1.365 -13.078 1.00 98.25 86 ALA A C 1
ATOM 675 O O . ALA A 1 86 ? 6.645 -2.460 -13.309 1.00 98.25 86 ALA A O 1
ATOM 676 N N . THR A 1 87 ? 6.432 -0.262 -12.871 1.00 97.81 87 THR A N 1
ATOM 677 C CA . THR A 1 87 ? 4.962 -0.235 -12.905 1.00 97.81 87 THR A CA 1
ATOM 678 C C . THR A 1 87 ? 4.429 -0.652 -14.274 1.00 97.81 87 THR A C 1
ATOM 680 O O . THR A 1 87 ? 3.563 -1.521 -14.345 1.00 97.81 87 THR A O 1
ATOM 683 N N . GLU A 1 88 ? 4.969 -0.098 -15.361 1.00 96.44 88 GLU A N 1
ATOM 684 C CA . GLU A 1 88 ? 4.575 -0.454 -16.729 1.00 96.44 88 GLU A CA 1
ATOM 685 C C . GLU A 1 88 ? 4.818 -1.940 -17.027 1.00 96.44 88 GLU A C 1
ATOM 687 O O . GLU A 1 88 ? 3.928 -2.631 -17.524 1.00 96.44 88 GLU A O 1
ATOM 692 N N . MET A 1 89 ? 5.992 -2.457 -16.650 1.00 96.25 89 MET A N 1
ATOM 693 C CA . MET A 1 89 ? 6.355 -3.866 -16.841 1.00 96.25 89 MET A CA 1
ATOM 694 C C . MET A 1 89 ? 5.433 -4.828 -16.077 1.00 96.25 89 MET A C 1
ATOM 696 O O . MET A 1 89 ? 5.208 -5.953 -16.527 1.00 96.25 89 MET A O 1
ATOM 700 N N . LEU A 1 90 ? 4.915 -4.407 -14.920 1.00 96.62 90 LEU A N 1
ATOM 701 C CA . LEU A 1 90 ? 4.047 -5.210 -14.055 1.00 96.62 90 LEU A CA 1
ATOM 702 C C . LEU A 1 90 ? 2.556 -5.054 -14.374 1.00 96.62 90 LEU A C 1
ATOM 704 O O . LEU A 1 90 ? 1.776 -5.944 -14.030 1.00 96.62 90 LEU A O 1
ATOM 708 N N . ALA A 1 91 ? 2.152 -3.980 -15.060 1.00 94.31 91 ALA A N 1
ATOM 709 C CA . ALA A 1 91 ? 0.752 -3.670 -15.358 1.00 94.31 91 ALA A CA 1
ATOM 710 C C . ALA A 1 91 ? -0.048 -4.825 -16.000 1.00 94.31 91 ALA A C 1
ATOM 712 O O . ALA A 1 91 ? -1.227 -4.986 -15.668 1.00 94.31 91 ALA A O 1
ATOM 713 N N . PRO A 1 92 ? 0.537 -5.672 -16.871 1.00 93.56 92 PRO A N 1
ATOM 714 C CA . PRO A 1 92 ? -0.153 -6.847 -17.399 1.00 93.56 92 PRO A CA 1
ATOM 715 C C . PRO A 1 92 ? -0.443 -7.929 -16.359 1.00 93.56 92 PRO A C 1
ATOM 717 O O . PRO A 1 92 ? -1.382 -8.700 -16.525 1.00 93.56 92 PRO A O 1
ATOM 720 N N . TYR A 1 93 ? 0.323 -8.009 -15.278 1.00 95.44 93 TYR A N 1
ATOM 721 C CA . TYR A 1 93 ? 0.324 -9.180 -14.406 1.00 95.44 93 TYR A CA 1
ATOM 722 C C . TYR A 1 93 ? -0.429 -8.971 -13.091 1.00 95.44 93 TYR A C 1
ATOM 724 O O . TYR A 1 93 ? -0.790 -9.959 -12.458 1.00 95.44 93 TYR A O 1
ATOM 732 N N . CYS A 1 94 ? -0.775 -7.740 -12.711 1.00 94.56 94 CYS A N 1
ATOM 733 C CA . CYS A 1 94 ? -1.439 -7.444 -11.437 1.00 94.56 94 CYS A CA 1
ATOM 734 C C . CYS A 1 94 ? -2.617 -6.455 -11.548 1.00 94.56 94 CYS A C 1
ATOM 736 O O . CYS A 1 94 ? -2.921 -5.886 -12.606 1.00 94.56 94 CYS A O 1
ATOM 738 N N . GLU A 1 95 ? -3.330 -6.290 -10.438 1.00 93.38 95 GLU A N 1
ATOM 739 C CA . GLU A 1 95 ? -4.435 -5.346 -10.261 1.00 93.38 95 GLU A CA 1
ATOM 740 C C . GLU A 1 95 ? -3.920 -3.954 -9.885 1.00 93.38 95 GLU A C 1
ATOM 742 O O . GLU A 1 95 ? -4.581 -2.963 -10.179 1.00 93.38 95 GLU A O 1
ATOM 747 N N . GLY A 1 96 ? -2.724 -3.872 -9.309 1.00 95.44 96 GLY A N 1
ATOM 748 C CA . GLY A 1 96 ? -2.088 -2.612 -8.971 1.00 95.44 96 GLY A CA 1
ATOM 749 C C . GLY A 1 96 ? -0.682 -2.780 -8.413 1.00 95.44 96 GLY A C 1
ATOM 750 O O . GLY A 1 96 ? -0.187 -3.899 -8.227 1.00 95.44 96 GLY A O 1
ATOM 751 N N . ILE A 1 97 ? -0.055 -1.645 -8.128 1.00 97.94 97 ILE A N 1
ATOM 752 C CA . ILE A 1 97 ? 1.208 -1.558 -7.393 1.00 97.94 97 ILE A CA 1
ATOM 753 C C . ILE A 1 97 ? 1.004 -0.841 -6.065 1.00 97.94 97 ILE A C 1
ATOM 755 O O . ILE A 1 97 ? 0.148 0.033 -5.939 1.00 97.94 97 ILE A O 1
ATOM 759 N N . ASP A 1 98 ? 1.840 -1.191 -5.095 1.00 98.69 98 ASP A N 1
ATOM 760 C CA . ASP A 1 98 ? 1.924 -0.535 -3.794 1.00 98.69 98 ASP A CA 1
ATOM 761 C C . ASP A 1 98 ? 3.343 -0.007 -3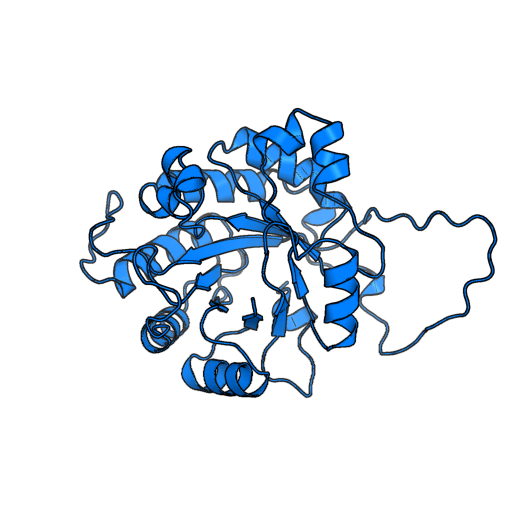.568 1.00 98.69 98 ASP A C 1
ATOM 763 O O . ASP A 1 98 ? 4.316 -0.746 -3.709 1.00 98.69 98 ASP A O 1
ATOM 767 N N . LEU A 1 99 ? 3.489 1.266 -3.208 1.00 98.75 99 LEU A N 1
ATOM 768 C CA . LEU A 1 99 ? 4.783 1.847 -2.857 1.00 98.75 99 LEU A CA 1
ATOM 769 C C . LEU A 1 99 ? 5.106 1.595 -1.378 1.00 98.75 99 LEU A C 1
ATOM 771 O O . LEU A 1 99 ? 4.385 2.046 -0.483 1.00 98.75 99 LEU A O 1
ATOM 775 N N . ASN A 1 100 ? 6.233 0.938 -1.100 1.00 98.62 100 ASN A N 1
ATOM 776 C CA . ASN A 1 100 ? 6.712 0.751 0.267 1.00 98.62 100 ASN A CA 1
ATOM 777 C C . ASN A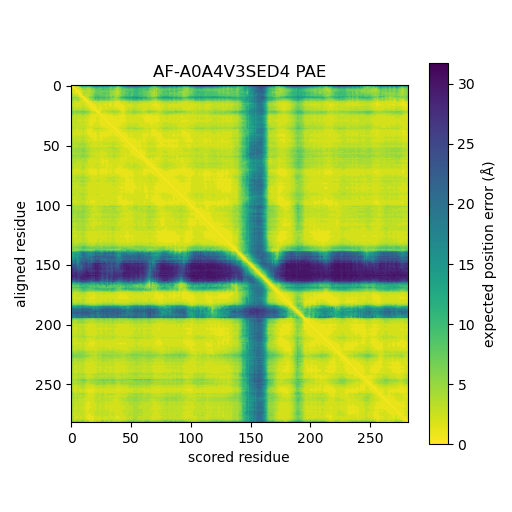 1 100 ? 7.361 2.034 0.815 1.00 98.62 100 ASN A C 1
ATOM 779 O O . ASN A 1 100 ? 8.496 2.367 0.471 1.00 98.62 100 ASN A O 1
ATOM 783 N N . CYS A 1 101 ? 6.686 2.680 1.765 1.00 97.88 101 CYS A N 1
ATOM 784 C CA . CYS A 1 101 ? 7.216 3.796 2.557 1.00 97.88 101 CYS A CA 1
ATOM 785 C C . CYS A 1 101 ? 7.271 3.458 4.059 1.00 97.88 101 CYS A C 1
ATOM 787 O O . CYS A 1 101 ? 7.335 4.348 4.907 1.00 97.88 101 CYS A O 1
ATOM 789 N N . GLY A 1 102 ? 7.182 2.172 4.412 1.00 94.62 102 GLY A N 1
ATOM 790 C CA . GLY A 1 102 ? 6.945 1.724 5.787 1.00 94.62 102 GLY A CA 1
ATOM 791 C C . GLY A 1 102 ? 8.009 0.792 6.362 1.00 94.62 102 GLY A C 1
ATOM 792 O O . GLY A 1 102 ? 7.998 0.558 7.569 1.00 94.62 102 GLY A O 1
ATOM 793 N N . CYS A 1 103 ? 8.913 0.232 5.552 1.00 95.19 103 CYS A N 1
ATOM 794 C CA . CYS A 1 103 ? 9.928 -0.711 6.030 1.00 95.19 103 CYS A CA 1
ATOM 795 C C . CYS A 1 103 ? 10.972 -0.013 6.932 1.00 95.19 103 CYS A C 1
ATOM 797 O O . CYS A 1 103 ? 11.684 0.857 6.430 1.00 95.19 103 CYS A O 1
ATOM 799 N N . PRO A 1 104 ? 11.114 -0.395 8.222 1.00 94.56 104 PRO A N 1
ATOM 800 C CA . PRO A 1 104 ? 12.074 0.220 9.146 1.00 94.56 104 PRO A CA 1
ATOM 801 C C . PRO A 1 104 ? 13.438 -0.491 9.173 1.00 94.56 104 PRO A C 1
ATOM 803 O O . PRO A 1 104 ? 14.274 -0.204 10.028 1.00 94.56 104 PRO A O 1
ATOM 806 N N . GLN A 1 105 ? 13.664 -1.467 8.286 1.00 94.12 105 GLN A N 1
ATOM 807 C CA . GLN A 1 105 ? 14.916 -2.223 8.249 1.00 94.12 105 GLN A CA 1
ATOM 808 C C . GLN A 1 105 ? 16.096 -1.283 7.982 1.00 94.12 105 GLN A C 1
ATOM 810 O O . GLN A 1 105 ? 16.052 -0.492 7.040 1.00 94.12 105 GLN A O 1
ATOM 815 N N . LYS A 1 106 ? 17.162 -1.398 8.787 1.00 94.25 106 LYS A N 1
ATOM 816 C CA . LYS A 1 106 ? 18.318 -0.483 8.741 1.00 94.25 106 LYS A CA 1
ATOM 817 C C . LYS A 1 106 ? 18.887 -0.332 7.331 1.00 94.25 106 LYS A C 1
ATOM 819 O O . LYS A 1 106 ? 18.978 0.787 6.843 1.00 94.25 106 LYS A O 1
ATOM 824 N N . TRP A 1 107 ? 19.137 -1.453 6.650 1.00 95.38 107 TRP A N 1
ATOM 825 C CA . TRP A 1 107 ? 19.674 -1.468 5.285 1.00 95.38 107 TRP A CA 1
ATOM 826 C C . TRP A 1 107 ? 18.786 -0.705 4.284 1.00 95.38 107 TRP A C 1
ATOM 828 O O . TRP A 1 107 ? 19.291 -0.011 3.401 1.00 95.38 107 TRP A O 1
ATOM 838 N N . ALA A 1 108 ? 17.457 -0.804 4.428 1.00 94.69 108 ALA A N 1
ATOM 839 C CA . ALA A 1 108 ? 16.507 -0.136 3.545 1.00 94.69 108 ALA A CA 1
ATOM 840 C C . ALA A 1 108 ? 16.515 1.371 3.812 1.00 94.69 108 ALA A C 1
ATOM 842 O O . ALA A 1 108 ? 16.599 2.165 2.876 1.00 94.69 108 ALA A O 1
ATOM 843 N N . MET A 1 109 ? 16.511 1.768 5.087 1.00 95.44 109 MET A N 1
ATOM 844 C CA . MET A 1 109 ? 16.561 3.178 5.467 1.00 95.44 109 MET A CA 1
ATOM 845 C C . MET A 1 109 ? 17.878 3.851 5.061 1.00 95.44 109 MET A C 1
ATOM 847 O O . MET A 1 109 ? 17.848 4.959 4.529 1.00 95.44 109 MET A O 1
ATOM 851 N N . GLU A 1 110 ? 19.016 3.184 5.267 1.00 96.19 110 GLU A N 1
ATOM 852 C CA . GLU A 1 110 ? 20.348 3.648 4.839 1.00 96.19 110 GLU A CA 1
ATOM 853 C C . GLU A 1 110 ? 20.419 3.817 3.317 1.00 96.19 110 GLU A C 1
ATOM 855 O O . GLU A 1 110 ? 21.008 4.772 2.815 1.00 96.19 110 GLU A O 1
ATOM 860 N N . SER A 1 111 ? 19.721 2.952 2.577 1.00 96.00 111 SER A N 1
ATOM 861 C CA . SER A 1 111 ? 19.583 3.054 1.123 1.00 96.00 111 SER A CA 1
ATOM 862 C C . SER A 1 111 ? 18.588 4.132 0.672 1.00 96.00 111 SER A C 1
ATOM 864 O O . SER A 1 111 ? 18.450 4.354 -0.533 1.00 96.00 111 SER A O 1
ATOM 866 N N . GLY A 1 112 ? 17.908 4.821 1.594 1.00 96.56 112 GLY A N 1
ATOM 867 C CA . GLY A 1 112 ? 16.907 5.851 1.302 1.00 96.56 112 GLY A CA 1
ATOM 868 C C . GLY A 1 112 ? 15.532 5.309 0.894 1.00 96.56 112 GLY A C 1
ATOM 869 O O . GLY A 1 112 ? 14.791 6.018 0.219 1.00 96.56 112 GLY A O 1
ATOM 870 N N . LEU A 1 113 ? 15.208 4.074 1.278 1.00 97.50 113 LEU A N 1
ATOM 871 C CA . LEU A 1 113 ? 13.968 3.359 0.964 1.00 97.50 113 LEU A CA 1
ATOM 872 C C . LEU A 1 113 ? 13.107 3.156 2.222 1.00 97.50 113 LEU A C 1
ATOM 874 O O . LEU A 1 113 ? 13.530 3.435 3.349 1.00 97.50 113 LEU A O 1
ATOM 878 N N . GLY A 1 114 ? 11.891 2.635 2.040 1.00 96.69 114 GLY A N 1
ATOM 879 C CA . GLY A 1 114 ? 11.001 2.299 3.149 1.00 96.69 114 GLY A CA 1
ATOM 880 C C . GLY A 1 114 ? 10.685 3.521 4.005 1.00 96.69 114 GLY A C 1
ATOM 881 O O . GLY A 1 114 ? 10.386 4.593 3.483 1.00 96.69 114 GLY A O 1
ATOM 882 N N . SER A 1 115 ? 10.780 3.401 5.330 1.00 95.94 115 SER A N 1
ATOM 883 C CA . SER A 1 115 ? 10.430 4.504 6.231 1.00 95.94 115 SER A CA 1
ATOM 884 C C . SER A 1 115 ? 11.368 5.711 6.164 1.00 95.94 115 SER A C 1
ATOM 886 O O . SER A 1 115 ? 11.013 6.768 6.684 1.00 95.94 115 SER A O 1
ATOM 888 N N . ALA A 1 116 ? 12.534 5.609 5.512 1.00 95.88 116 ALA A N 1
ATOM 889 C CA . ALA A 1 116 ? 13.357 6.789 5.236 1.00 95.88 116 ALA A CA 1
ATOM 890 C C . ALA A 1 116 ? 12.648 7.780 4.297 1.00 95.88 116 ALA A C 1
ATOM 892 O O . ALA A 1 116 ? 12.889 8.986 4.390 1.00 95.88 116 ALA A O 1
ATOM 893 N N . LEU A 1 117 ? 11.736 7.293 3.446 1.00 96.69 117 LEU A N 1
ATOM 894 C CA . LEU A 1 117 ? 10.944 8.130 2.547 1.00 96.69 117 LEU A CA 1
ATOM 895 C C . LEU A 1 117 ? 9.976 9.048 3.293 1.00 96.69 117 LEU A C 1
ATOM 897 O O . LEU A 1 117 ? 9.663 10.113 2.775 1.00 96.69 117 LEU A O 1
ATOM 901 N N . LEU A 1 118 ? 9.548 8.702 4.515 1.00 95.06 118 LEU A N 1
ATOM 902 C CA . LEU A 1 118 ? 8.630 9.545 5.294 1.00 95.06 118 LEU A CA 1
ATOM 903 C C . LEU A 1 118 ? 9.211 10.946 5.550 1.00 95.06 118 LEU A C 1
ATOM 905 O O . LEU A 1 118 ? 8.451 11.892 5.705 1.00 95.06 118 LEU A O 1
ATOM 909 N N . ARG A 1 119 ? 10.547 11.092 5.526 1.00 91.81 119 ARG A N 1
ATOM 910 C CA . ARG A 1 119 ? 11.260 12.381 5.624 1.00 91.81 119 ARG A CA 1
ATOM 911 C C . ARG A 1 119 ? 11.356 13.164 4.319 1.00 91.81 119 ARG A C 1
ATOM 913 O O . ARG A 1 119 ? 11.959 14.230 4.298 1.00 91.81 119 ARG A O 1
ATOM 920 N N . LYS A 1 120 ? 10.826 12.614 3.232 1.00 94.25 120 LYS A N 1
ATOM 921 C CA . LYS A 1 120 ? 10.880 13.166 1.876 1.00 94.25 120 LYS A CA 1
ATOM 922 C C . LYS A 1 120 ? 9.488 13.088 1.228 1.00 94.25 120 LYS A C 1
ATOM 924 O O . LYS A 1 120 ? 9.329 12.409 0.212 1.00 94.25 120 LYS A O 1
ATOM 929 N N . PRO A 1 121 ? 8.464 13.732 1.806 1.00 93.75 121 PRO A N 1
ATOM 930 C CA . PRO A 1 121 ? 7.088 13.653 1.312 1.00 93.75 121 PRO A CA 1
ATOM 931 C C . PRO A 1 121 ? 6.947 14.125 -0.142 1.00 93.75 121 PRO A C 1
ATOM 933 O O . PRO A 1 121 ? 6.160 13.556 -0.896 1.00 93.75 121 PRO A O 1
ATOM 936 N N . GLU A 1 122 ? 7.757 15.092 -0.578 1.00 95.19 122 GLU A N 1
ATOM 937 C CA . GLU A 1 122 ? 7.820 15.547 -1.971 1.00 95.19 122 GLU A CA 1
ATOM 938 C C . GLU A 1 122 ? 8.313 14.435 -2.910 1.00 95.19 122 GLU A C 1
ATOM 940 O O . GLU A 1 122 ? 7.804 14.284 -4.021 1.00 95.19 122 GLU A O 1
ATOM 945 N N . LEU A 1 123 ? 9.264 13.612 -2.454 1.00 97.44 123 LEU A N 1
ATOM 946 C CA . LEU A 1 123 ? 9.738 12.454 -3.210 1.00 97.44 123 LEU A CA 1
ATOM 947 C C . LEU A 1 123 ? 8.668 11.360 -3.277 1.00 97.44 123 LEU A C 1
ATOM 949 O O . LEU A 1 123 ? 8.466 10.797 -4.348 1.00 97.44 123 LEU A O 1
ATOM 953 N N . ILE A 1 124 ? 7.952 11.081 -2.180 1.00 97.94 124 ILE A N 1
ATOM 954 C CA . ILE A 1 124 ? 6.839 10.113 -2.205 1.00 97.94 124 ILE A CA 1
ATOM 955 C C . ILE A 1 124 ? 5.766 10.575 -3.199 1.00 97.94 124 ILE A C 1
ATOM 957 O O . ILE A 1 124 ? 5.312 9.786 -4.025 1.00 97.94 124 ILE A O 1
ATOM 961 N N . ALA A 1 125 ? 5.406 11.861 -3.177 1.00 97.44 125 ALA A N 1
ATOM 962 C CA . ALA A 1 125 ? 4.465 12.439 -4.131 1.00 97.44 125 ALA A CA 1
ATOM 963 C C . ALA A 1 125 ? 4.955 12.289 -5.586 1.00 97.44 125 ALA A C 1
ATOM 965 O O . ALA A 1 125 ? 4.187 11.885 -6.461 1.00 97.44 125 ALA A O 1
ATOM 966 N N . ALA A 1 126 ? 6.241 12.547 -5.849 1.00 98.44 126 ALA A N 1
ATOM 967 C CA . ALA A 1 126 ? 6.834 12.358 -7.172 1.00 98.44 126 ALA A CA 1
ATOM 968 C C . ALA A 1 126 ? 6.807 10.889 -7.633 1.00 98.44 126 ALA A C 1
ATOM 970 O O . ALA A 1 126 ? 6.482 10.630 -8.792 1.00 98.44 126 ALA A O 1
ATOM 971 N N . LEU A 1 127 ? 7.100 9.944 -6.734 1.00 98.69 127 LEU A N 1
ATOM 972 C CA . LEU A 1 127 ? 7.040 8.501 -6.987 1.00 98.69 127 LEU A CA 1
ATOM 973 C C . LEU A 1 127 ? 5.613 8.057 -7.342 1.00 98.69 127 LEU A C 1
ATOM 975 O O . LEU A 1 127 ? 5.401 7.456 -8.394 1.00 98.69 127 LEU A O 1
ATOM 979 N N . VAL A 1 128 ? 4.623 8.416 -6.517 1.00 98.25 128 VAL A N 1
ATOM 980 C CA . VAL A 1 128 ? 3.204 8.110 -6.775 1.00 98.25 128 VAL A CA 1
ATOM 981 C C . VAL A 1 128 ? 2.760 8.679 -8.118 1.00 98.25 128 VAL A C 1
ATOM 983 O O . VAL A 1 128 ? 2.178 7.960 -8.929 1.00 98.25 128 VAL A O 1
ATOM 986 N N . ARG A 1 129 ? 3.068 9.952 -8.387 1.00 97.75 129 ARG A N 1
ATOM 987 C CA . ARG A 1 129 ? 2.694 10.604 -9.646 1.00 97.75 129 ARG A CA 1
ATOM 988 C C . ARG A 1 129 ? 3.302 9.897 -10.855 1.00 97.75 129 ARG A C 1
ATOM 990 O O . ARG A 1 129 ? 2.614 9.731 -11.861 1.00 97.75 129 ARG A O 1
ATOM 997 N N . ALA A 1 130 ? 4.562 9.474 -10.771 1.00 98.12 130 ALA A N 1
ATOM 998 C CA . ALA A 1 130 ? 5.224 8.750 -11.852 1.00 98.12 130 ALA A CA 1
ATOM 999 C C . ALA A 1 130 ? 4.565 7.387 -12.112 1.00 98.12 130 ALA A C 1
ATOM 1001 O O . ALA A 1 130 ? 4.256 7.072 -13.261 1.00 98.12 130 ALA A O 1
ATOM 1002 N N . ALA A 1 131 ? 4.255 6.628 -11.056 1.00 97.00 131 ALA A N 1
ATOM 1003 C CA . ALA A 1 131 ? 3.535 5.361 -11.177 1.00 97.00 131 ALA A CA 1
ATOM 1004 C C . ALA A 1 131 ? 2.107 5.542 -11.721 1.00 97.00 131 ALA A C 1
ATOM 1006 O O . ALA A 1 131 ? 1.648 4.740 -12.527 1.00 97.00 131 ALA A O 1
ATOM 1007 N N . ARG A 1 132 ? 1.405 6.615 -11.338 1.00 94.25 132 ARG A N 1
ATOM 1008 C CA . ARG A 1 132 ? 0.063 6.922 -11.852 1.00 94.25 132 ARG A CA 1
ATOM 1009 C C . ARG A 1 132 ? 0.078 7.334 -13.326 1.00 94.25 132 ARG A C 1
ATOM 1011 O O . ARG A 1 132 ? -0.805 6.936 -14.078 1.00 94.25 132 ARG A O 1
ATOM 1018 N N . THR A 1 133 ? 1.068 8.124 -13.737 1.00 94.19 133 THR A N 1
ATOM 1019 C CA . THR A 1 133 ? 1.147 8.690 -15.097 1.00 94.19 133 THR A CA 1
ATOM 1020 C C . THR A 1 133 ? 1.486 7.636 -16.148 1.00 94.19 133 THR A C 1
ATOM 1022 O O . THR A 1 133 ? 1.042 7.749 -17.287 1.00 94.19 133 THR A O 1
ATOM 1025 N N . ILE A 1 134 ? 2.249 6.605 -15.775 1.00 94.94 134 ILE A N 1
ATOM 1026 C CA . ILE A 1 134 ? 2.672 5.551 -16.705 1.00 94.94 134 ILE A CA 1
ATOM 1027 C C . ILE A 1 134 ? 1.611 4.463 -16.917 1.00 94.94 134 ILE A C 1
ATOM 1029 O O . ILE A 1 134 ? 1.796 3.595 -17.767 1.00 94.94 134 ILE A O 1
ATOM 1033 N N . ILE A 1 135 ? 0.502 4.481 -16.161 1.00 90.00 135 ILE A N 1
ATOM 1034 C CA . ILE A 1 135 ? -0.552 3.469 -16.300 1.00 90.00 135 ILE A CA 1
ATOM 1035 C C . ILE A 1 135 ? -1.011 3.429 -17.764 1.00 90.00 135 ILE A C 1
ATOM 1037 O O . ILE A 1 135 ? -1.500 4.442 -18.278 1.00 90.00 135 ILE A O 1
ATOM 1041 N N . PRO A 1 136 ? -0.898 2.272 -18.443 1.00 83.50 136 PRO A N 1
ATOM 1042 C CA . PRO A 1 136 ? -1.294 2.173 -19.836 1.00 83.50 136 PRO A CA 1
ATOM 1043 C C . PRO A 1 136 ? -2.770 2.526 -20.029 1.00 83.50 136 PRO A C 1
ATOM 1045 O O . PRO A 1 136 ? -3.614 2.142 -19.222 1.00 83.50 136 PRO A O 1
ATOM 1048 N N . ARG A 1 137 ? -3.115 3.180 -21.146 1.00 83.62 137 ARG A N 1
ATOM 1049 C CA . ARG A 1 137 ? -4.499 3.624 -21.420 1.00 83.62 137 ARG A CA 1
ATOM 1050 C C . ARG A 1 137 ? -5.534 2.499 -21.322 1.00 83.62 137 ARG A C 1
ATOM 1052 O O . ARG A 1 137 ? -6.641 2.723 -20.847 1.00 83.62 137 ARG A O 1
ATOM 1059 N N . TRP A 1 138 ? -5.168 1.285 -21.735 1.00 80.00 138 TRP A N 1
ATOM 1060 C CA . TRP A 1 138 ? -6.034 0.102 -21.665 1.00 80.00 138 TRP A CA 1
ATOM 1061 C C . TRP A 1 138 ? -6.324 -0.359 -20.221 1.00 80.00 138 TRP A C 1
ATOM 1063 O O . TRP A 1 138 ? -7.310 -1.053 -19.979 1.00 80.00 138 TRP A O 1
ATOM 1073 N N . ARG A 1 139 ? -5.518 0.085 -19.247 1.00 82.50 139 ARG A N 1
ATOM 1074 C CA . ARG A 1 139 ? -5.739 -0.073 -17.801 1.00 82.50 139 ARG A CA 1
ATOM 1075 C C . ARG A 1 139 ? -6.415 1.127 -17.134 1.00 82.50 139 ARG A C 1
ATOM 1077 O O . ARG A 1 139 ? -6.799 1.036 -15.971 1.00 82.50 139 ARG A O 1
ATOM 1084 N N . SER A 1 140 ? -6.570 2.246 -17.840 1.00 71.00 140 SER A N 1
ATOM 1085 C CA . SER A 1 140 ? -7.234 3.452 -17.322 1.00 71.00 140 SER A CA 1
ATOM 1086 C C . SER A 1 140 ? -8.766 3.373 -17.375 1.00 71.00 140 SER A C 1
ATOM 1088 O O . SER A 1 140 ? -9.438 4.302 -16.934 1.00 71.00 140 SER A O 1
ATOM 1090 N N . SER A 1 141 ? -9.331 2.293 -17.925 1.00 65.81 141 SER A N 1
ATOM 1091 C CA . SER A 1 141 ? -10.779 2.102 -18.010 1.00 65.81 141 SER A CA 1
ATOM 1092 C C . SER A 1 141 ? -11.407 1.915 -16.627 1.00 65.81 141 SER A C 1
ATOM 1094 O O . SER A 1 141 ? -10.922 1.131 -15.811 1.00 65.81 141 SER A O 1
ATOM 1096 N N . THR A 1 142 ? -12.527 2.598 -16.387 1.00 59.88 142 THR A N 1
ATOM 1097 C CA . THR A 1 142 ? -13.403 2.363 -15.228 1.00 59.88 142 THR A CA 1
ATOM 1098 C C . THR A 1 142 ? -14.352 1.182 -15.438 1.00 59.88 142 THR A C 1
ATOM 1100 O O . THR A 1 142 ? -15.048 0.791 -14.502 1.00 59.88 142 THR A O 1
ATOM 1103 N N . LEU A 1 143 ? -14.391 0.606 -16.648 1.00 53.12 143 LEU A N 1
ATOM 1104 C CA . LEU A 1 143 ? -15.223 -0.551 -16.960 1.00 53.12 143 LEU A CA 1
ATOM 1105 C C . LEU A 1 143 ? -14.688 -1.790 -16.238 1.00 53.12 143 LEU A C 1
ATOM 1107 O O . LEU A 1 143 ? -13.489 -2.085 -16.272 1.00 53.12 143 LEU A O 1
ATOM 1111 N N . LYS A 1 144 ? -15.602 -2.533 -15.606 1.00 50.16 144 LYS A N 1
ATOM 1112 C CA . LYS A 1 144 ? -15.286 -3.823 -14.993 1.00 50.16 144 LYS A CA 1
ATOM 1113 C C . LYS A 1 144 ? -14.817 -4.781 -16.100 1.00 50.16 144 LYS A C 1
ATOM 1115 O O . LYS A 1 144 ? -15.518 -4.896 -17.106 1.00 50.16 144 LYS A O 1
ATOM 1120 N N . PRO A 1 145 ? -13.665 -5.454 -15.961 1.00 48.03 145 PRO A N 1
ATOM 1121 C CA . PRO A 1 145 ? -13.247 -6.443 -16.947 1.00 48.03 145 PRO A CA 1
ATOM 1122 C C . PRO A 1 145 ? -14.237 -7.621 -16.984 1.00 48.03 145 PRO A C 1
ATOM 1124 O O . PRO A 1 145 ? -14.841 -7.948 -15.962 1.00 48.03 145 PRO A O 1
ATOM 1127 N N . LYS A 1 146 ? -14.418 -8.267 -18.144 1.00 43.97 146 LYS A N 1
ATOM 1128 C CA . LYS A 1 146 ? -15.514 -9.239 -18.389 1.00 43.97 146 LYS A CA 1
ATOM 1129 C C . LYS A 1 146 ? -15.578 -10.440 -17.430 1.00 43.97 146 LYS A C 1
ATOM 1131 O O . LYS A 1 146 ? -16.646 -11.010 -17.248 1.00 43.97 146 LYS A O 1
ATOM 1136 N N . TYR A 1 147 ? -14.468 -10.804 -16.792 1.00 46.50 147 TYR A N 1
ATOM 1137 C CA . TYR A 1 147 ? -14.393 -11.878 -15.788 1.00 46.50 147 TYR A CA 1
ATOM 1138 C C . TYR A 1 147 ? -14.878 -11.459 -14.385 1.00 46.50 147 TYR A C 1
ATOM 1140 O O . TYR A 1 147 ? -14.847 -12.258 -13.458 1.00 46.50 147 TYR A O 1
ATOM 1148 N N . TRP A 1 148 ? -15.334 -10.214 -14.212 1.00 38.09 148 TRP A N 1
ATOM 1149 C CA . TRP A 1 148 ? -15.909 -9.707 -12.960 1.00 38.09 148 TRP A CA 1
ATOM 1150 C C . TRP A 1 148 ? -17.324 -10.247 -12.667 1.00 38.09 148 TRP A C 1
ATOM 1152 O O . TRP A 1 148 ? -17.842 -10.106 -11.562 1.00 38.09 148 TRP A O 1
ATOM 1162 N N . SER A 1 149 ? -17.972 -10.858 -13.656 1.00 36.78 149 SER A N 1
ATOM 1163 C CA . SER A 1 149 ? -19.349 -11.345 -13.571 1.00 36.78 149 SER A CA 1
ATOM 1164 C C . SER A 1 149 ? -19.413 -12.862 -13.669 1.00 36.78 149 SER A C 1
ATOM 1166 O O . SER A 1 149 ? -19.881 -13.384 -14.670 1.00 36.78 149 SER A O 1
ATOM 1168 N N . THR A 1 150 ? -18.990 -13.557 -12.617 1.00 35.31 150 THR A N 1
ATOM 1169 C CA . THR A 1 150 ? -19.476 -14.908 -12.306 1.00 35.31 150 THR A CA 1
ATOM 1170 C C . THR A 1 150 ? -19.292 -15.156 -10.819 1.00 35.31 150 THR A C 1
ATOM 1172 O O . THR A 1 150 ? -18.176 -15.118 -10.306 1.00 35.31 150 THR A O 1
ATOM 1175 N N . GLY A 1 151 ? -20.412 -15.375 -10.130 1.00 35.88 151 GLY A N 1
ATOM 1176 C CA . GLY A 1 151 ? -20.417 -15.870 -8.764 1.00 35.88 151 GLY A CA 1
ATOM 1177 C C . GLY A 1 151 ? -19.717 -17.222 -8.647 1.00 35.88 151 GLY A C 1
ATOM 1178 O O . GLY A 1 151 ? -19.434 -17.887 -9.638 1.00 35.88 151 GLY A O 1
ATOM 1179 N N . HIS A 1 152 ? -19.452 -17.596 -7.401 1.00 39.50 152 HIS A N 1
ATOM 1180 C CA . HIS A 1 152 ? -19.020 -18.911 -6.933 1.00 39.50 152 HIS A CA 1
ATOM 1181 C C . HIS A 1 152 ? -19.432 -20.094 -7.838 1.00 39.50 152 HIS A C 1
ATOM 1183 O O . HIS A 1 152 ? -20.502 -20.663 -7.679 1.00 39.50 152 HIS A O 1
ATOM 1189 N N . SER A 1 153 ? -18.567 -20.445 -8.785 1.00 36.75 153 SER A N 1
ATOM 1190 C CA . SER A 1 153 ? -18.383 -21.726 -9.493 1.00 36.75 153 SER A CA 1
ATOM 1191 C C . SER A 1 153 ? -17.477 -21.349 -10.672 1.00 36.75 153 SER A C 1
ATOM 1193 O O . SER A 1 153 ? -17.718 -20.331 -11.305 1.00 36.75 153 SER A O 1
ATOM 1195 N N . VAL A 1 154 ? -16.356 -21.996 -10.966 1.00 34.84 154 VAL A N 1
ATOM 1196 C CA . VAL A 1 154 ? -16.270 -23.403 -11.332 1.00 34.84 154 VAL A CA 1
ATOM 1197 C C . VAL A 1 154 ? -14.840 -23.880 -11.043 1.00 34.84 154 VAL A C 1
ATOM 1199 O O . VAL A 1 154 ? -13.875 -23.331 -11.574 1.00 34.84 154 VAL A O 1
ATOM 1202 N N . LEU A 1 155 ? -14.694 -24.910 -10.207 1.00 33.97 155 LEU A N 1
ATOM 1203 C CA . LEU A 1 155 ? -13.600 -25.867 -10.367 1.00 33.97 155 LEU A CA 1
ATOM 1204 C C . LEU A 1 155 ? -14.006 -26.736 -11.558 1.00 33.97 155 LEU A C 1
ATOM 1206 O O . LEU A 1 155 ? -14.626 -27.779 -11.380 1.00 33.97 155 LEU A O 1
ATOM 1210 N N . GLU A 1 156 ? -13.785 -26.242 -12.771 1.00 33.94 156 GLU A N 1
ATOM 1211 C CA . GLU A 1 156 ? -13.984 -27.046 -13.973 1.00 33.94 156 GLU A CA 1
ATOM 1212 C C . GLU A 1 156 ? -12.717 -27.882 -14.170 1.00 33.94 156 GLU A C 1
ATOM 1214 O O . GLU A 1 156 ? -11.601 -27.351 -14.186 1.00 33.94 156 GLU A O 1
ATOM 1219 N N . GLU A 1 157 ? -12.893 -29.202 -14.216 1.00 35.88 157 GLU A N 1
ATOM 1220 C CA . GLU A 1 157 ? -11.832 -30.182 -14.433 1.00 35.88 157 GLU A CA 1
ATOM 1221 C C . GLU A 1 157 ? -11.046 -29.813 -15.696 1.00 35.88 157 GLU A C 1
ATOM 1223 O O . GLU A 1 157 ? -11.559 -29.823 -16.813 1.00 35.88 157 GLU A O 1
ATOM 1228 N N . CYS A 1 158 ? -9.785 -29.428 -15.510 1.00 34.19 158 CYS A N 1
ATOM 1229 C CA . CYS A 1 158 ? -8.932 -28.994 -16.603 1.00 34.19 158 CYS A CA 1
ATOM 1230 C C . CYS A 1 158 ? -8.358 -30.236 -17.302 1.00 34.19 158 CYS A C 1
ATOM 1232 O O . CYS A 1 158 ? -7.414 -30.857 -16.805 1.00 34.19 158 CYS A O 1
ATOM 1234 N N . GLU A 1 159 ? -8.925 -30.609 -18.451 1.00 31.83 159 GLU A N 1
ATOM 1235 C CA . GLU A 1 159 ? -8.318 -31.593 -19.345 1.00 31.83 159 GLU A CA 1
ATOM 1236 C C . GLU A 1 159 ? -6.950 -31.081 -19.826 1.00 31.83 159 GLU A C 1
ATOM 1238 O O . GLU A 1 159 ? -6.816 -30.005 -20.413 1.00 31.83 159 GLU A O 1
ATOM 1243 N N . CYS A 1 160 ? -5.902 -31.865 -19.560 1.00 34.53 160 CYS A N 1
ATOM 1244 C CA . CYS A 1 160 ? -4.529 -31.572 -19.961 1.00 34.53 160 CYS A CA 1
ATOM 1245 C C . CYS A 1 160 ? -4.369 -31.627 -21.489 1.00 34.53 160 CYS A C 1
ATOM 1247 O O . CYS A 1 160 ? -3.939 -32.638 -22.040 1.00 34.53 160 CYS A O 1
ATOM 1249 N N . SER A 1 161 ? -4.637 -30.523 -22.186 1.00 35.12 161 SER A N 1
ATOM 1250 C CA . SER A 1 161 ? -4.080 -30.302 -23.522 1.00 35.12 161 SER A CA 1
ATOM 1251 C C . SER A 1 161 ? -3.748 -28.824 -23.772 1.00 35.12 161 SER A C 1
ATOM 1253 O O . SER A 1 161 ? -4.602 -27.985 -24.022 1.00 35.12 161 SER A O 1
ATOM 1255 N N . ASN A 1 162 ? -2.451 -28.507 -23.674 1.00 35.88 162 ASN A N 1
ATOM 1256 C CA . ASN A 1 162 ? -1.767 -27.348 -24.268 1.00 35.88 162 ASN A CA 1
ATOM 1257 C C . ASN A 1 162 ? -2.429 -25.958 -24.162 1.00 35.88 162 ASN A C 1
ATOM 1259 O O . ASN A 1 162 ? -2.318 -25.150 -25.085 1.00 35.88 162 ASN A O 1
ATOM 1263 N N . PHE A 1 163 ? -3.023 -25.619 -23.019 1.00 34.50 163 PHE A N 1
ATOM 1264 C CA . PHE A 1 163 ? -3.345 -24.232 -22.689 1.00 34.50 163 PHE A CA 1
ATOM 1265 C C . PHE A 1 163 ? -2.226 -23.677 -21.804 1.00 34.50 163 PHE A C 1
ATOM 1267 O O . PHE A 1 163 ? -2.143 -24.019 -20.629 1.00 34.50 163 PHE A O 1
ATOM 1274 N N . THR A 1 164 ? -1.337 -22.829 -22.329 1.00 38.06 164 THR A N 1
ATOM 1275 C CA . THR A 1 164 ? -0.607 -21.899 -21.454 1.00 38.06 164 THR A CA 1
ATOM 1276 C C . THR A 1 164 ? -1.614 -20.828 -21.054 1.00 38.06 164 THR A C 1
ATOM 1278 O O . THR A 1 164 ? -1.978 -20.024 -21.918 1.00 38.06 164 THR A O 1
ATOM 1281 N N . PRO A 1 165 ? -2.115 -20.794 -19.806 1.00 51.97 165 PRO A N 1
ATOM 1282 C CA . PRO A 1 165 ? -3.069 -19.769 -19.420 1.00 51.97 165 PRO A CA 1
ATOM 1283 C C . PRO A 1 165 ? -2.374 -18.422 -19.587 1.00 51.97 165 PRO A C 1
ATOM 1285 O O . PRO A 1 165 ? -1.301 -18.208 -19.018 1.00 51.97 165 PRO A O 1
ATOM 1288 N N . ASN A 1 166 ? -2.935 -17.529 -20.404 1.00 65.38 166 ASN A N 1
ATOM 1289 C CA . ASN A 1 166 ? -2.352 -16.207 -20.578 1.00 65.38 166 ASN A CA 1
ATOM 1290 C C . ASN A 1 166 ? -2.471 -15.451 -19.249 1.00 65.38 166 ASN A C 1
ATOM 1292 O O . ASN A 1 166 ? -3.542 -14.978 -18.875 1.00 65.38 166 ASN A O 1
ATOM 1296 N N . VAL A 1 167 ? -1.365 -15.385 -18.509 1.00 75.69 167 VAL A N 1
ATOM 1297 C CA . VAL A 1 167 ? -1.291 -14.723 -17.201 1.00 75.69 167 VAL A CA 1
ATOM 1298 C C . VAL A 1 167 ? -1.487 -13.208 -17.348 1.00 75.69 167 VAL A C 1
ATOM 1300 O O . VAL A 1 167 ? -1.921 -12.550 -16.398 1.00 75.69 167 VAL A O 1
ATOM 1303 N N . ALA A 1 168 ? -1.189 -12.654 -18.529 1.00 78.38 168 ALA A N 1
ATOM 1304 C CA . ALA A 1 168 ? -1.297 -11.234 -18.818 1.00 78.38 168 ALA A CA 1
ATOM 1305 C C . ALA A 1 168 ? -2.751 -10.802 -19.065 1.00 78.38 168 ALA A C 1
ATOM 1307 O O . ALA A 1 168 ? -3.467 -11.331 -19.918 1.00 78.38 168 ALA A O 1
ATOM 1308 N N . ARG A 1 169 ? -3.163 -9.764 -18.341 1.00 79.44 169 ARG A N 1
ATOM 1309 C CA . ARG A 1 169 ? -4.449 -9.089 -18.492 1.00 79.44 169 ARG A CA 1
ATOM 1310 C C . ARG A 1 169 ? -4.491 -8.266 -19.771 1.00 79.44 169 ARG A C 1
ATOM 1312 O O . ARG A 1 169 ? -3.498 -7.663 -20.161 1.00 79.44 169 ARG A O 1
ATOM 1319 N N . GLN A 1 170 ? -5.686 -8.195 -20.350 1.00 74.88 170 GLN A N 1
ATOM 1320 C CA . GLN A 1 170 ? -5.973 -7.411 -21.554 1.00 74.88 170 GLN A CA 1
ATOM 1321 C C . GLN A 1 170 ? -6.774 -6.129 -21.254 1.00 74.88 170 GLN A C 1
ATOM 1323 O O . GLN A 1 170 ? -6.783 -5.211 -22.065 1.00 74.88 170 GLN A O 1
ATOM 1328 N N . GLU A 1 171 ? -7.439 -6.045 -20.092 1.00 73.81 171 GLU A N 1
ATOM 1329 C CA . GLU A 1 171 ? -8.307 -4.919 -19.714 1.00 73.81 171 GLU A CA 1
ATOM 1330 C C . GLU A 1 171 ? -8.509 -4.784 -18.185 1.00 73.81 171 GLU A C 1
ATOM 1332 O O . GLU A 1 171 ? -8.061 -5.617 -17.382 1.00 73.81 171 GLU A O 1
ATOM 1337 N N . GLY A 1 172 ? -9.211 -3.718 -17.785 1.00 76.69 172 GLY A N 1
ATOM 1338 C CA . GLY A 1 172 ? -9.698 -3.436 -16.429 1.00 76.69 172 GLY A CA 1
ATOM 1339 C C . GLY A 1 172 ? -8.835 -2.447 -15.632 1.00 76.69 172 GLY A C 1
ATOM 1340 O O . GLY A 1 172 ? -7.700 -2.165 -16.022 1.00 76.69 172 GLY A O 1
ATOM 1341 N N . PRO A 1 173 ? -9.345 -1.929 -14.501 1.00 83.56 173 PRO A N 1
ATOM 1342 C CA . PRO A 1 173 ? -8.696 -0.845 -13.771 1.00 83.56 173 PRO A CA 1
ATOM 1343 C C . PRO A 1 173 ? -7.348 -1.284 -13.193 1.00 83.56 173 PRO A C 1
ATOM 1345 O O . PRO A 1 173 ? -7.149 -2.463 -12.873 1.00 83.56 173 PRO A O 1
ATOM 1348 N N . PHE A 1 174 ? -6.414 -0.342 -13.076 1.00 90.56 174 PHE A N 1
ATOM 1349 C CA . PHE A 1 174 ? -5.136 -0.531 -12.394 1.00 90.56 174 PHE A CA 1
ATOM 1350 C C . PHE A 1 174 ? -4.968 0.465 -11.262 1.00 90.56 174 PHE A C 1
ATOM 1352 O O . PHE A 1 174 ? -5.169 1.669 -11.456 1.00 90.56 174 PHE A O 1
ATOM 1359 N N . SER A 1 175 ? -4.553 -0.049 -10.110 1.00 92.94 175 SER A N 1
ATOM 1360 C CA . SER A 1 175 ? -4.448 0.752 -8.907 1.00 92.94 175 SER A CA 1
ATOM 1361 C C . SER A 1 175 ? -3.025 1.105 -8.499 1.00 92.94 175 SER A C 1
ATOM 1363 O O . SER A 1 175 ? -2.079 0.357 -8.736 1.00 92.94 175 SER A O 1
ATOM 1365 N N . VAL A 1 176 ? -2.888 2.258 -7.852 1.00 95.81 176 VAL A N 1
ATOM 1366 C CA . VAL A 1 176 ? -1.649 2.729 -7.229 1.00 95.81 176 VAL A CA 1
ATOM 1367 C C . VAL A 1 176 ? -1.940 3.019 -5.767 1.00 95.81 176 VAL A C 1
ATOM 1369 O O . VAL A 1 176 ? -2.775 3.865 -5.460 1.00 95.81 176 VAL A O 1
ATOM 1372 N N . SER A 1 177 ? -1.225 2.363 -4.864 1.00 97.75 177 SER A N 1
ATOM 1373 C CA . SER A 1 177 ? -1.334 2.588 -3.424 1.00 97.75 177 SER A CA 1
ATOM 1374 C C . SER A 1 177 ? 0.015 2.870 -2.782 1.00 97.75 177 SER A C 1
ATOM 1376 O O . SER A 1 177 ? 1.067 2.771 -3.418 1.00 97.75 177 SER A O 1
ATOM 1378 N N . ALA A 1 178 ? -0.008 3.238 -1.503 1.00 98.50 178 ALA A N 1
ATOM 1379 C CA . ALA A 1 178 ? 1.200 3.320 -0.696 1.00 98.50 178 ALA A CA 1
ATOM 1380 C C . ALA A 1 178 ? 0.988 2.710 0.694 1.00 98.50 178 ALA A C 1
ATOM 1382 O O . ALA A 1 178 ? -0.019 2.979 1.361 1.00 98.50 178 ALA A O 1
ATOM 1383 N N . LYS A 1 179 ? 1.987 1.956 1.167 1.00 98.56 179 LYS A N 1
ATOM 1384 C CA . LYS A 1 179 ? 2.062 1.446 2.539 1.00 98.56 179 LYS A CA 1
ATOM 1385 C C . LYS A 1 179 ? 2.967 2.324 3.386 1.00 98.56 179 LYS A C 1
ATOM 1387 O O . LYS A 1 179 ? 4.190 2.338 3.224 1.00 98.56 179 LYS A O 1
ATOM 1392 N N . LEU A 1 180 ? 2.354 3.022 4.331 1.00 97.94 180 LEU A N 1
ATOM 1393 C CA . LEU A 1 180 ? 2.983 3.960 5.248 1.00 97.94 180 LEU A CA 1
ATOM 1394 C C . LEU A 1 180 ? 3.068 3.385 6.671 1.00 97.94 180 LEU A C 1
ATOM 1396 O O . LEU A 1 180 ? 2.467 2.364 7.016 1.00 97.94 180 LEU A O 1
ATOM 1400 N N . ARG A 1 181 ? 3.805 4.103 7.514 1.00 97.69 181 ARG A N 1
ATOM 1401 C CA . ARG A 1 181 ? 3.732 4.054 8.979 1.00 97.69 181 ARG A CA 1
ATOM 1402 C C . ARG A 1 181 ? 3.219 5.398 9.484 1.00 97.69 181 ARG A C 1
ATOM 1404 O O . ARG A 1 181 ? 3.265 6.377 8.740 1.00 97.69 181 ARG A O 1
ATOM 1411 N N . LEU A 1 182 ? 2.800 5.462 10.746 1.00 96.44 182 LEU A N 1
ATOM 1412 C CA . LEU A 1 182 ? 2.522 6.749 11.388 1.00 96.44 182 LEU A CA 1
ATOM 1413 C C . LEU A 1 182 ? 3.760 7.650 11.298 1.00 96.44 182 LEU A C 1
ATOM 1415 O O . LEU A 1 182 ? 4.867 7.239 11.668 1.00 96.44 182 LEU A O 1
ATOM 1419 N N . VAL A 1 183 ? 3.574 8.869 10.795 1.00 93.75 183 VAL A N 1
ATOM 1420 C CA . VAL A 1 183 ? 4.676 9.801 10.540 1.00 93.75 183 VAL A CA 1
ATOM 1421 C C . VAL A 1 183 ? 5.161 10.373 11.879 1.00 93.75 183 VAL A C 1
ATOM 1423 O O . VAL A 1 183 ? 4.352 10.918 12.633 1.00 93.75 183 VAL A O 1
ATOM 1426 N N . PRO A 1 184 ? 6.453 10.241 12.240 1.00 88.69 184 PRO A N 1
ATOM 1427 C CA . PRO A 1 184 ? 6.975 10.846 13.465 1.00 88.69 184 PRO A CA 1
ATOM 1428 C C . PRO A 1 184 ? 6.885 12.377 13.414 1.00 88.69 184 PRO A C 1
ATOM 1430 O O . PRO A 1 184 ? 7.149 12.970 12.379 1.00 88.69 184 PRO A O 1
ATOM 1433 N N . VAL A 1 185 ? 6.591 13.026 14.544 1.00 83.56 185 VAL A N 1
ATOM 1434 C CA . VAL A 1 185 ? 6.401 14.494 14.632 1.00 83.56 185 VAL A CA 1
ATOM 1435 C C . VAL A 1 185 ? 7.652 15.296 14.247 1.00 83.56 185 VAL A C 1
ATOM 1437 O O . VAL A 1 185 ? 7.564 16.421 13.761 1.00 83.56 185 VAL A O 1
ATOM 1440 N N . GLU A 1 186 ? 8.828 14.712 14.464 1.00 76.94 186 GLU A N 1
ATOM 1441 C CA . GLU A 1 186 ? 10.126 15.289 14.090 1.00 76.94 186 GLU A CA 1
ATOM 1442 C C . GLU A 1 186 ? 10.300 15.410 12.571 1.00 76.94 186 GLU A C 1
ATOM 1444 O O . GLU A 1 186 ? 11.181 16.120 12.089 1.00 76.94 186 GLU A O 1
ATOM 1449 N N . VAL A 1 187 ? 9.469 14.701 11.810 1.00 69.44 187 VAL A N 1
ATOM 1450 C CA . VAL A 1 187 ? 9.500 14.681 10.361 1.00 69.44 187 VAL A CA 1
ATOM 1451 C C . VAL A 1 187 ? 8.489 15.694 9.841 1.00 69.44 187 VAL A C 1
ATOM 1453 O O . VAL A 1 187 ? 7.287 15.453 9.891 1.00 69.44 187 VAL A O 1
ATOM 1456 N N . ARG A 1 188 ? 8.993 16.834 9.359 1.00 64.88 188 ARG A N 1
ATOM 1457 C CA . ARG A 1 188 ? 8.180 17.910 8.781 1.00 64.88 188 ARG A CA 1
ATOM 1458 C C . ARG A 1 188 ? 8.517 18.108 7.310 1.00 64.88 188 ARG A C 1
ATOM 1460 O O . ARG A 1 188 ? 9.691 18.245 6.961 1.00 64.88 188 ARG A O 1
ATOM 1467 N N . ALA A 1 189 ? 7.491 18.142 6.471 1.00 63.03 189 ALA A N 1
ATOM 1468 C CA . ALA A 1 189 ? 7.581 18.606 5.096 1.00 63.03 189 ALA A CA 1
ATOM 1469 C C . ALA A 1 189 ? 7.723 20.131 5.044 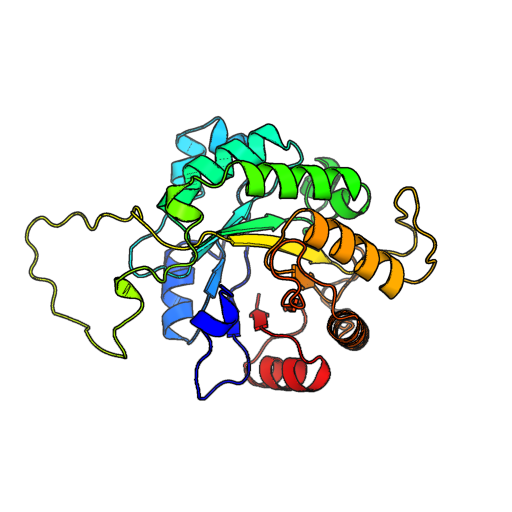1.00 63.03 189 ALA A C 1
ATOM 1471 O O . ALA A 1 189 ? 7.359 20.847 5.984 1.00 63.03 189 ALA A O 1
ATOM 1472 N N . CYS A 1 190 ? 8.152 20.655 3.895 1.00 53.84 190 CYS A N 1
ATOM 1473 C CA . CYS A 1 190 ? 7.987 22.080 3.637 1.00 53.84 190 CYS A CA 1
ATOM 1474 C C . CYS A 1 190 ? 6.481 22.408 3.566 1.00 53.84 190 CYS A C 1
ATOM 1476 O O . CYS A 1 190 ? 5.733 21.741 2.847 1.00 53.84 190 CYS A O 1
ATOM 1478 N N . GLY A 1 191 ? 6.035 23.412 4.328 1.00 59.28 191 GLY A N 1
ATOM 1479 C CA . GLY A 1 191 ? 4.631 23.839 4.383 1.00 59.28 191 GLY A CA 1
ATOM 1480 C C . GLY A 1 191 ? 3.759 23.144 5.436 1.00 59.28 191 GLY A C 1
ATOM 1481 O O . GLY A 1 191 ? 2.579 23.471 5.531 1.00 59.28 191 GLY A O 1
ATOM 1482 N N . ASP A 1 192 ? 4.308 22.234 6.248 1.00 65.44 192 ASP A N 1
ATOM 1483 C CA . ASP A 1 192 ? 3.547 21.611 7.337 1.00 65.44 192 ASP A CA 1
ATOM 1484 C C . ASP A 1 192 ? 3.247 22.629 8.446 1.00 65.44 192 ASP A C 1
ATOM 1486 O O . ASP A 1 192 ? 4.139 23.092 9.160 1.00 65.44 192 ASP A O 1
ATOM 1490 N N . SER A 1 193 ? 1.967 22.961 8.612 1.00 63.81 193 SER A N 1
ATOM 1491 C CA . SER A 1 193 ? 1.478 23.824 9.694 1.00 63.81 193 SER A CA 1
ATOM 1492 C C . SER A 1 193 ? 1.171 23.055 10.984 1.00 63.81 193 SER A C 1
ATOM 1494 O O . SER A 1 193 ? 1.022 23.665 12.043 1.00 63.81 193 SER A O 1
ATOM 1496 N N . SER A 1 194 ? 1.083 21.720 10.917 1.00 68.88 194 SER A N 1
ATOM 1497 C CA . SER A 1 194 ? 0.723 20.877 12.058 1.00 68.88 194 SER A CA 1
ATOM 1498 C C . SER A 1 194 ? 1.941 20.345 12.810 1.00 68.88 194 SER A C 1
ATOM 1500 O O . SER A 1 194 ? 2.907 19.866 12.222 1.00 68.88 194 SER A O 1
ATOM 1502 N N . SER A 1 195 ? 1.866 20.382 14.139 1.00 75.75 195 SER A N 1
ATOM 1503 C CA . SER A 1 195 ? 2.864 19.825 15.055 1.00 75.75 195 SER A CA 1
ATOM 1504 C C . SER A 1 195 ? 2.450 18.479 15.663 1.00 75.75 195 SER A C 1
ATOM 1506 O O . SER A 1 195 ? 3.168 17.961 16.517 1.00 75.75 195 SER A O 1
ATOM 1508 N N . SER A 1 196 ? 1.311 17.901 15.260 1.00 89.19 196 SER A N 1
ATOM 1509 C CA . SER A 1 196 ? 0.819 16.627 15.799 1.00 89.19 196 SER A CA 1
ATOM 1510 C C . SER A 1 196 ? 1.084 15.463 14.846 1.00 89.19 196 SER A C 1
ATOM 1512 O O . SER A 1 196 ? 1.093 15.628 13.628 1.00 89.19 196 SER A O 1
ATOM 1514 N N . ARG A 1 197 ? 1.253 14.255 15.405 1.00 90.19 197 ARG A N 1
ATOM 1515 C CA . ARG A 1 197 ? 1.453 13.007 14.641 1.00 90.19 197 ARG A CA 1
ATOM 1516 C C . ARG A 1 197 ? 0.321 12.766 13.641 1.00 90.19 197 ARG A C 1
ATOM 1518 O O . ARG A 1 197 ? 0.577 12.384 12.502 1.00 90.19 197 ARG A O 1
ATOM 1525 N N . LEU A 1 198 ? -0.918 12.995 14.080 1.00 93.31 198 LEU A N 1
ATOM 1526 C CA . LEU A 1 198 ? -2.100 12.915 13.229 1.00 93.31 198 LEU A CA 1
ATOM 1527 C C . LEU A 1 198 ? -1.983 13.899 12.064 1.00 93.31 198 LEU A C 1
ATOM 1529 O O . LEU A 1 198 ? -2.115 13.492 10.917 1.00 93.31 198 LEU A O 1
ATOM 1533 N N . GLY A 1 199 ? -1.685 15.168 12.347 1.00 92.94 199 GLY A N 1
ATOM 1534 C CA . GLY A 1 199 ? -1.652 16.208 11.327 1.00 92.94 199 GLY A CA 1
ATOM 1535 C C . GLY A 1 199 ? -0.593 15.973 10.256 1.00 92.94 199 GLY A C 1
ATOM 1536 O O . GLY A 1 199 ? -0.925 16.044 9.076 1.00 92.94 199 GLY A O 1
ATOM 1537 N N . VAL A 1 200 ? 0.638 15.606 10.636 1.00 93.00 200 VAL A N 1
ATOM 1538 C CA . VAL A 1 200 ? 1.688 15.275 9.649 1.00 93.00 200 VAL A CA 1
ATOM 1539 C C . VAL A 1 200 ? 1.357 14.008 8.849 1.00 93.00 200 VAL A C 1
ATOM 1541 O O . VAL A 1 200 ? 1.658 13.925 7.660 1.00 93.00 200 VAL A O 1
ATOM 1544 N N . THR A 1 201 ? 0.678 13.029 9.461 1.00 95.81 201 THR A N 1
ATOM 1545 C CA . THR A 1 201 ? 0.244 11.807 8.763 1.00 95.81 201 THR A CA 1
ATOM 1546 C C . THR A 1 201 ? -0.878 12.110 7.765 1.00 95.81 201 THR A C 1
ATOM 1548 O O . THR A 1 201 ? -0.790 11.706 6.607 1.00 95.81 201 THR A O 1
ATOM 1551 N N . VAL A 1 202 ? -1.906 12.857 8.179 1.00 96.38 202 VAL A N 1
ATOM 1552 C CA . VAL A 1 202 ? -3.028 13.273 7.321 1.00 96.38 202 VAL A CA 1
ATOM 1553 C C . VAL A 1 202 ? -2.546 14.168 6.182 1.00 96.38 202 VAL A C 1
ATOM 1555 O O . VAL A 1 202 ? -3.028 14.030 5.061 1.00 96.38 202 VAL A O 1
ATOM 1558 N N . GLU A 1 203 ? -1.582 15.055 6.428 1.00 94.94 203 GLU A N 1
ATOM 1559 C CA . GLU A 1 203 ? -1.023 15.919 5.387 1.00 94.94 203 GLU A CA 1
ATOM 1560 C C . GLU A 1 203 ? -0.246 15.125 4.332 1.00 94.94 203 GLU A C 1
ATOM 1562 O O . GLU A 1 203 ? -0.466 15.322 3.136 1.00 94.94 203 GLU A O 1
ATOM 1567 N N . LEU A 1 204 ? 0.578 14.153 4.741 1.00 95.94 204 LEU A N 1
ATOM 1568 C CA . LEU A 1 204 ? 1.196 13.231 3.789 1.00 95.94 204 LEU A CA 1
ATOM 1569 C C . LEU A 1 204 ? 0.125 12.499 2.968 1.00 95.94 204 LEU A C 1
ATOM 1571 O O . LEU A 1 204 ? 0.199 12.489 1.742 1.00 95.94 204 LEU A O 1
ATOM 1575 N N . ILE A 1 205 ? -0.900 11.943 3.618 1.00 97.50 205 ILE A N 1
ATOM 1576 C CA . ILE A 1 205 ? -1.994 11.245 2.931 1.00 97.50 205 ILE A CA 1
ATOM 1577 C C . ILE A 1 205 ? -2.706 12.169 1.931 1.00 97.50 205 ILE A C 1
ATOM 1579 O O . ILE A 1 205 ? -2.933 11.765 0.791 1.00 97.50 205 ILE A O 1
ATOM 1583 N N . ARG A 1 206 ? -2.988 13.423 2.303 1.00 96.94 206 ARG A N 1
ATOM 1584 C CA . ARG A 1 206 ? -3.586 14.440 1.422 1.00 96.94 206 ARG A CA 1
ATOM 1585 C C . ARG A 1 206 ? -2.729 14.712 0.194 1.00 96.94 206 ARG A C 1
ATOM 1587 O O . ARG A 1 206 ? -3.257 14.741 -0.917 1.00 96.94 206 ARG A O 1
ATOM 1594 N N . ARG A 1 207 ? -1.414 14.849 0.363 1.00 96.19 207 ARG A N 1
ATOM 1595 C CA . ARG A 1 207 ? -0.478 15.015 -0.760 1.00 96.19 207 ARG A CA 1
ATOM 1596 C C . ARG A 1 207 ? -0.499 13.808 -1.692 1.00 96.19 207 ARG A C 1
ATOM 1598 O O . ARG A 1 207 ? -0.533 13.982 -2.906 1.00 96.19 207 ARG A O 1
ATOM 1605 N N . LEU A 1 208 ? -0.514 12.591 -1.153 1.00 97.38 208 LEU A N 1
ATOM 1606 C CA . LEU A 1 208 ? -0.552 11.379 -1.976 1.00 97.38 208 LEU A CA 1
ATOM 1607 C C . LEU A 1 208 ? -1.895 11.218 -2.697 1.00 97.38 208 LEU A C 1
ATOM 1609 O O . LEU A 1 208 ? -1.907 10.877 -3.878 1.00 97.38 208 LEU A O 1
ATOM 1613 N N . ALA A 1 209 ? -3.012 11.530 -2.036 1.00 96.12 209 ALA A N 1
ATOM 1614 C CA . ALA A 1 209 ? -4.340 11.551 -2.650 1.00 96.12 209 ALA A CA 1
ATOM 1615 C C . ALA A 1 209 ? -4.417 12.574 -3.794 1.00 96.12 209 ALA A C 1
ATOM 1617 O O . ALA A 1 209 ? -5.013 12.294 -4.835 1.00 96.12 209 ALA A O 1
ATOM 1618 N N . ALA A 1 210 ? -3.739 13.719 -3.644 1.00 95.44 210 ALA A N 1
ATOM 1619 C CA . ALA A 1 210 ? -3.600 14.719 -4.699 1.00 95.44 210 ALA A CA 1
ATOM 1620 C C . ALA A 1 210 ? -2.808 14.202 -5.915 1.00 95.44 210 ALA A C 1
ATOM 1622 O O . ALA A 1 210 ? -3.100 14.572 -7.050 1.00 95.44 210 ALA A O 1
ATOM 1623 N N . MET A 1 211 ? -1.822 13.328 -5.690 1.00 96.00 211 MET A N 1
ATOM 1624 C CA . MET A 1 211 ? -1.060 12.654 -6.754 1.00 96.00 211 MET A CA 1
ATOM 1625 C C . MET A 1 211 ? -1.776 11.421 -7.325 1.00 96.00 211 MET A C 1
ATOM 1627 O O . MET A 1 211 ? -1.288 10.818 -8.281 1.00 96.00 211 MET A O 1
ATOM 1631 N N . GLY A 1 212 ? -2.933 11.067 -6.759 1.00 92.00 212 GLY A N 1
ATOM 1632 C CA . GLY A 1 212 ? -3.775 9.969 -7.202 1.00 92.00 212 GLY A CA 1
ATOM 1633 C C . GLY A 1 212 ? -3.320 8.611 -6.687 1.00 92.00 212 GLY A C 1
ATOM 1634 O O . GLY A 1 212 ? -3.192 7.701 -7.493 1.00 92.00 212 GLY A O 1
ATOM 1635 N N . VAL A 1 213 ? -3.054 8.436 -5.389 1.00 95.25 213 VAL A N 1
ATOM 1636 C CA . VAL A 1 213 ? -3.166 7.090 -4.783 1.00 95.25 213 VAL A CA 1
ATOM 1637 C C . VAL A 1 213 ? -4.636 6.705 -4.661 1.00 95.25 213 VAL A C 1
ATOM 1639 O O . VAL A 1 213 ? -5.434 7.534 -4.236 1.00 95.25 213 VAL A O 1
ATOM 1642 N N . ASP A 1 214 ? -4.981 5.458 -4.976 1.00 94.62 214 ASP A N 1
ATOM 1643 C CA . ASP A 1 214 ? -6.341 4.939 -4.803 1.00 94.62 214 ASP A CA 1
ATOM 1644 C C . ASP A 1 214 ? -6.643 4.617 -3.340 1.00 94.62 214 ASP A C 1
ATOM 1646 O O . ASP A 1 214 ? -7.775 4.791 -2.919 1.00 94.62 214 ASP A O 1
ATOM 1650 N N . TRP A 1 215 ? -5.651 4.177 -2.557 1.00 97.00 215 TRP A N 1
ATOM 1651 C CA . TRP A 1 215 ? -5.787 3.947 -1.116 1.00 97.00 215 TRP A CA 1
ATOM 1652 C C . TRP A 1 215 ? -4.453 4.068 -0.383 1.00 97.00 215 TRP A C 1
ATOM 1654 O O . TRP A 1 215 ? -3.372 4.058 -0.985 1.00 97.00 215 TRP A O 1
ATOM 1664 N N . ILE A 1 216 ? -4.536 4.123 0.946 1.00 98.19 216 ILE A N 1
ATOM 1665 C CA . ILE A 1 216 ? -3.377 4.082 1.838 1.00 98.19 216 ILE A CA 1
ATOM 1666 C C . ILE A 1 216 ? -3.472 2.872 2.755 1.00 98.19 216 ILE A C 1
ATOM 1668 O O . ILE A 1 216 ? -4.468 2.675 3.445 1.00 98.19 216 ILE A O 1
ATOM 1672 N N . THR A 1 217 ? -2.394 2.094 2.817 1.00 98.56 217 THR A N 1
ATOM 1673 C CA . THR A 1 217 ? -2.188 1.159 3.924 1.00 98.56 217 THR A CA 1
ATOM 1674 C C . THR A 1 217 ? -1.411 1.865 5.019 1.00 98.56 217 THR A C 1
ATOM 1676 O O . THR A 1 217 ? -0.295 2.325 4.783 1.00 98.56 217 THR A O 1
ATOM 1679 N N . LEU A 1 218 ? -1.958 1.925 6.228 1.00 98.44 218 LEU A N 1
ATOM 1680 C CA . LEU A 1 218 ? -1.319 2.578 7.363 1.00 98.44 218 LEU A CA 1
ATOM 1681 C C . LEU A 1 218 ? -0.984 1.548 8.438 1.00 98.44 218 LEU A C 1
ATOM 1683 O O . LEU A 1 218 ? -1.861 1.003 9.109 1.00 98.44 218 LEU A O 1
ATOM 1687 N N . HIS A 1 219 ? 0.310 1.291 8.629 1.00 98.19 219 HIS A N 1
ATOM 1688 C CA . HIS A 1 219 ? 0.766 0.566 9.808 1.00 98.19 219 HIS A CA 1
ATOM 1689 C C . HIS A 1 219 ? 0.657 1.497 11.013 1.00 98.19 219 HIS A C 1
ATOM 1691 O O . HIS A 1 219 ? 1.316 2.538 11.054 1.00 98.19 219 HIS A O 1
ATOM 1697 N N . ALA A 1 220 ? -0.162 1.112 11.992 1.00 97.56 220 ALA A N 1
ATOM 1698 C CA . ALA A 1 220 ? -0.518 1.889 13.181 1.00 97.56 220 ALA A CA 1
ATOM 1699 C C . ALA A 1 220 ? 0.627 2.026 14.209 1.00 97.56 220 ALA A C 1
ATOM 1701 O O . ALA A 1 220 ? 0.418 2.018 15.417 1.00 97.56 220 ALA A O 1
ATOM 1702 N N . ARG A 1 221 ? 1.868 2.122 13.735 1.00 97.44 221 ARG A N 1
ATOM 1703 C CA . ARG A 1 221 ? 3.084 2.346 14.514 1.00 97.44 221 ARG A CA 1
ATOM 1704 C C . ARG A 1 221 ? 3.992 3.296 13.754 1.00 97.44 221 ARG A C 1
ATOM 1706 O O . ARG A 1 221 ? 4.009 3.295 12.523 1.00 97.44 221 ARG A O 1
ATOM 1713 N N . THR A 1 222 ? 4.804 4.058 14.468 1.00 96.00 222 THR A N 1
ATOM 1714 C CA . THR A 1 222 ? 5.929 4.784 13.881 1.00 96.00 222 THR A CA 1
ATOM 1715 C C . THR A 1 222 ? 7.051 3.808 13.491 1.00 96.00 222 THR A C 1
ATOM 1717 O O . THR A 1 222 ? 7.027 2.629 13.866 1.00 96.00 222 THR A O 1
ATOM 1720 N N . PRO A 1 223 ? 8.060 4.249 12.721 1.00 94.62 223 PRO A N 1
ATOM 1721 C CA . PRO A 1 223 ? 9.224 3.417 12.404 1.00 94.62 223 PRO A CA 1
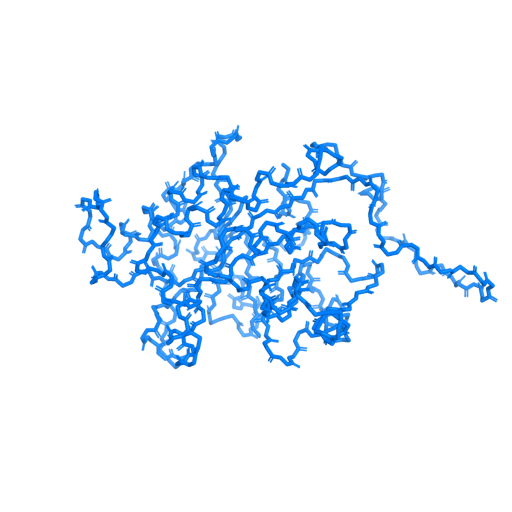ATOM 1722 C C . PRO A 1 223 ? 10.081 3.030 13.618 1.00 94.62 223 PRO A C 1
ATOM 1724 O O . PRO A 1 223 ? 10.750 2.003 13.571 1.00 94.62 223 PRO A O 1
ATOM 1727 N N . SER A 1 224 ? 10.077 3.839 14.684 1.00 93.06 224 SER A N 1
ATOM 1728 C CA . SER A 1 224 ? 10.867 3.595 15.899 1.00 93.06 224 SER A CA 1
ATOM 1729 C C . SER A 1 224 ? 10.187 2.653 16.895 1.00 93.06 224 SER A C 1
ATOM 1731 O O . SER A 1 224 ? 10.874 2.059 17.725 1.00 93.06 224 SER A O 1
ATOM 1733 N N . GLN A 1 225 ? 8.863 2.499 16.810 1.00 94.19 225 GLN A N 1
ATOM 1734 C CA . GLN A 1 225 ? 8.108 1.570 17.648 1.00 94.19 225 GLN A CA 1
ATOM 1735 C C . GLN A 1 225 ? 8.413 0.112 17.281 1.00 94.19 225 GLN A C 1
ATOM 1737 O O . GLN A 1 225 ? 8.453 -0.273 16.105 1.00 94.19 225 GLN A O 1
ATOM 1742 N N . ARG A 1 226 ? 8.590 -0.714 18.310 1.00 91.50 226 ARG A N 1
ATOM 1743 C CA . ARG A 1 226 ? 8.788 -2.161 18.204 1.00 91.50 226 ARG A CA 1
ATOM 1744 C C . ARG A 1 226 ? 7.462 -2.857 17.902 1.00 91.50 226 ARG A C 1
ATOM 1746 O O . ARG A 1 226 ? 6.385 -2.325 18.148 1.00 91.50 226 ARG A O 1
ATOM 1753 N N . SER A 1 227 ? 7.534 -4.093 17.413 1.00 89.81 227 SER A N 1
ATOM 1754 C CA . SER A 1 227 ? 6.346 -4.939 17.216 1.00 89.81 227 SER A CA 1
ATOM 1755 C C . SER A 1 227 ? 5.643 -5.312 18.526 1.00 89.81 227 SER A C 1
ATOM 1757 O O . SER A 1 227 ? 4.466 -5.651 18.501 1.00 89.81 227 SER A O 1
ATOM 1759 N N . SER A 1 228 ? 6.349 -5.249 19.659 1.00 92.88 228 SER A N 1
ATOM 1760 C CA . SER A 1 228 ? 5.785 -5.441 20.999 1.00 92.88 228 SER A CA 1
ATOM 1761 C C . SER A 1 228 ? 4.981 -4.241 21.495 1.00 92.88 228 SER A C 1
ATOM 1763 O O . SER A 1 228 ? 4.135 -4.406 22.367 1.00 92.88 228 SER A O 1
ATOM 1765 N N . ASP A 1 229 ? 5.257 -3.043 20.974 1.00 95.44 229 ASP A N 1
ATOM 1766 C CA . ASP A 1 229 ? 4.552 -1.829 21.386 1.00 95.44 229 ASP A CA 1
ATOM 1767 C C . ASP A 1 229 ? 3.147 -1.852 20.777 1.00 95.44 229 ASP A C 1
ATOM 1769 O O . ASP A 1 229 ? 3.039 -2.209 19.605 1.00 95.44 229 ASP A O 1
ATOM 1773 N N . PRO A 1 230 ? 2.076 -1.474 21.489 1.00 96.38 230 PRO A N 1
ATOM 1774 C CA . PRO A 1 230 ? 0.721 -1.517 20.939 1.00 96.38 230 PRO A CA 1
ATOM 1775 C C . PRO A 1 230 ? 0.545 -0.658 19.678 1.00 96.38 230 PRO A C 1
ATOM 1777 O O . PRO A 1 230 ? 1.058 0.463 19.589 1.00 96.38 230 PRO A O 1
ATOM 1780 N N . ALA A 1 231 ? -0.201 -1.179 18.705 1.00 97.25 231 ALA A N 1
ATOM 1781 C CA . ALA A 1 231 ? -0.664 -0.425 17.549 1.00 97.25 231 ALA A CA 1
ATOM 1782 C C . ALA A 1 231 ? -1.639 0.689 17.976 1.00 97.25 231 ALA A C 1
ATOM 1784 O O . ALA A 1 231 ? -2.600 0.456 18.702 1.00 97.25 231 ALA A O 1
ATOM 1785 N N . SER A 1 232 ? -1.411 1.915 17.508 1.00 97.31 232 SER A N 1
ATOM 1786 C CA . SER A 1 232 ? -2.234 3.088 17.816 1.00 97.31 232 SER A CA 1
ATOM 1787 C C . SER A 1 232 ? -3.466 3.162 16.906 1.00 97.31 232 SER A C 1
ATOM 1789 O O . SER A 1 232 ? -3.505 3.972 15.979 1.00 97.31 232 SER A O 1
ATOM 1791 N N . TRP A 1 233 ? -4.458 2.300 17.147 1.00 97.94 233 TRP A N 1
ATOM 1792 C CA . TRP A 1 233 ? -5.704 2.269 16.370 1.00 97.94 233 TRP A CA 1
ATOM 1793 C C . TRP A 1 233 ? -6.511 3.570 16.473 1.00 97.94 233 TRP A C 1
ATOM 1795 O O . TRP A 1 233 ? -7.074 3.982 15.465 1.00 97.94 233 TRP A O 1
ATOM 1805 N N . ASP A 1 234 ? -6.479 4.275 17.610 1.00 97.94 234 ASP A N 1
ATOM 1806 C CA . ASP A 1 234 ? -7.140 5.586 17.774 1.00 97.94 234 ASP A CA 1
ATOM 1807 C C . ASP A 1 234 ? -6.668 6.601 16.726 1.00 97.94 234 ASP A C 1
ATOM 1809 O O . ASP A 1 234 ? -7.466 7.242 16.051 1.00 97.94 234 ASP A O 1
ATOM 1813 N N . VAL A 1 235 ? -5.354 6.662 16.485 1.00 96.69 235 VAL A N 1
ATOM 1814 C CA . VAL A 1 235 ? -4.791 7.557 15.465 1.00 96.69 235 VAL A CA 1
ATOM 1815 C C . VAL A 1 235 ? -5.267 7.154 14.068 1.00 96.69 235 VAL A C 1
ATOM 1817 O O . VAL A 1 235 ? -5.473 8.014 13.216 1.00 96.69 235 VAL A O 1
ATOM 1820 N N . VAL A 1 236 ? -5.453 5.855 13.808 1.00 98.06 236 VAL A N 1
ATOM 1821 C CA . VAL A 1 236 ? -5.989 5.389 12.520 1.00 98.06 236 VAL A CA 1
ATOM 1822 C C . VAL A 1 236 ? -7.470 5.734 12.377 1.00 98.06 236 VAL A C 1
ATOM 1824 O O . VAL A 1 236 ? -7.865 6.158 11.295 1.00 98.06 236 VAL A O 1
ATOM 1827 N N . GLN A 1 237 ? -8.264 5.628 13.445 1.00 98.31 237 GLN A N 1
ATOM 1828 C CA . GLN A 1 237 ? -9.655 6.087 13.462 1.00 98.31 237 GLN A CA 1
ATOM 1829 C C . GLN A 1 237 ? -9.738 7.576 13.100 1.00 98.31 237 GLN A C 1
ATOM 1831 O O . GLN A 1 237 ? -10.481 7.955 12.197 1.00 98.31 237 GLN A O 1
ATOM 1836 N N . GLU A 1 238 ? -8.911 8.415 13.726 1.00 98.00 238 GLU A N 1
ATOM 1837 C CA . GLU A 1 238 ? -8.854 9.849 13.423 1.00 98.00 238 GLU A CA 1
ATOM 1838 C C . GLU A 1 238 ? -8.425 10.122 11.967 1.00 98.00 238 GLU A C 1
ATOM 1840 O O . GLU A 1 238 ? -8.966 11.015 11.309 1.00 98.00 238 GLU A O 1
ATOM 1845 N N . VAL A 1 239 ? -7.494 9.329 11.418 1.00 97.94 239 VAL A N 1
ATOM 1846 C CA . VAL A 1 239 ? -7.119 9.400 9.994 1.00 97.94 239 VAL A CA 1
ATOM 1847 C C . VAL A 1 239 ? -8.302 9.042 9.090 1.00 97.94 239 VAL A C 1
ATOM 1849 O O . VAL A 1 239 ? -8.549 9.766 8.127 1.00 97.94 239 VAL A O 1
ATOM 1852 N N . VAL A 1 240 ? -9.054 7.980 9.389 1.00 97.69 240 VAL A N 1
ATOM 1853 C CA . VAL A 1 240 ? -10.266 7.611 8.634 1.00 97.69 240 VAL A CA 1
ATOM 1854 C C . VAL A 1 240 ? -11.293 8.744 8.689 1.00 97.69 240 VAL A C 1
ATOM 1856 O O . VAL A 1 240 ? -11.781 9.189 7.650 1.00 97.69 240 VAL A O 1
ATOM 1859 N N . MET A 1 241 ? -11.556 9.284 9.881 1.00 97.75 241 MET A N 1
ATOM 1860 C CA . MET A 1 241 ? -12.503 10.384 10.087 1.00 97.75 241 MET A CA 1
ATOM 1861 C C . MET A 1 241 ? -12.110 11.659 9.335 1.00 97.75 241 MET A C 1
ATOM 1863 O O . MET A 1 241 ? -12.990 12.395 8.889 1.00 97.75 241 MET A O 1
ATOM 1867 N N . SER A 1 242 ? -10.811 11.899 9.119 1.00 97.00 242 SER A N 1
ATOM 1868 C CA . SER A 1 242 ? -10.337 13.044 8.331 1.00 97.00 242 SER A CA 1
ATOM 1869 C C . SER A 1 242 ? -10.827 13.037 6.875 1.00 97.00 242 SER A C 1
ATOM 1871 O O . SER A 1 242 ? -10.810 14.088 6.232 1.00 97.00 242 SER A O 1
ATOM 1873 N N . SER A 1 243 ? -11.287 11.882 6.366 1.00 96.19 243 SER A N 1
ATOM 1874 C CA . SER A 1 243 ? -11.965 11.731 5.072 1.00 96.19 243 SER A CA 1
ATOM 1875 C C . SER A 1 243 ? -11.233 12.419 3.915 1.00 96.19 243 SER A C 1
ATOM 1877 O O . SER A 1 243 ? -11.838 13.148 3.123 1.00 96.19 243 SER A O 1
ATOM 1879 N N . VAL A 1 244 ? -9.915 12.212 3.824 1.00 96.50 244 VAL A N 1
ATOM 1880 C CA . VAL A 1 244 ? -9.087 12.776 2.749 1.00 96.50 244 VAL A CA 1
ATOM 1881 C C . VAL A 1 244 ? -9.620 12.329 1.392 1.00 96.50 244 VAL A C 1
ATOM 1883 O O . VAL A 1 244 ? -9.796 11.139 1.150 1.00 96.50 244 VAL A O 1
ATOM 1886 N N . LYS A 1 245 ? -9.857 13.292 0.499 1.00 94.44 245 LYS A N 1
ATOM 1887 C CA . LYS A 1 245 ? -10.482 13.049 -0.802 1.00 94.44 245 LYS A CA 1
ATOM 1888 C C . LYS A 1 245 ? -9.465 12.710 -1.885 1.00 94.44 245 LYS A C 1
ATOM 1890 O O . LYS A 1 245 ? -8.414 13.345 -1.977 1.00 94.44 245 LYS A O 1
ATOM 1895 N N . HIS A 1 246 ? -9.810 11.751 -2.735 1.00 92.44 246 HIS A N 1
ATOM 1896 C CA . HIS A 1 246 ? -9.075 11.421 -3.948 1.00 92.44 246 HIS A CA 1
ATOM 1897 C C . HIS A 1 246 ? -9.176 12.570 -4.963 1.00 92.44 246 HIS A C 1
ATOM 1899 O O . HIS A 1 246 ? -10.277 13.051 -5.232 1.00 92.44 246 HIS A O 1
ATOM 1905 N N . ALA A 1 247 ? -8.064 12.976 -5.589 1.00 87.06 247 ALA A N 1
ATOM 1906 C CA . ALA A 1 247 ? -8.058 14.115 -6.521 1.00 87.06 247 ALA A CA 1
ATOM 1907 C C . ALA A 1 247 ? -8.994 13.961 -7.727 1.00 87.06 247 ALA A C 1
ATOM 1909 O O . ALA A 1 247 ? -9.536 14.946 -8.213 1.00 87.06 247 ALA A O 1
ATOM 1910 N N . ILE A 1 248 ? -9.142 12.734 -8.230 1.00 83.56 248 ILE A N 1
ATOM 1911 C CA . ILE A 1 248 ? -9.923 12.459 -9.445 1.00 83.56 248 ILE A CA 1
ATOM 1912 C C . ILE A 1 248 ? -11.403 12.201 -9.141 1.00 83.56 248 ILE A C 1
ATOM 1914 O O . ILE A 1 248 ? -12.257 12.735 -9.838 1.00 83.56 248 ILE A O 1
ATOM 1918 N N . THR A 1 249 ? -11.724 11.372 -8.140 1.00 85.75 249 THR A N 1
ATOM 1919 C CA . THR A 1 249 ? -13.112 10.953 -7.889 1.00 85.75 249 THR A CA 1
ATOM 1920 C C . THR A 1 249 ? -13.839 11.883 -6.921 1.00 85.75 249 THR A C 1
ATOM 1922 O O . THR A 1 249 ? -15.057 11.971 -6.972 1.00 85.75 249 THR A O 1
ATOM 1925 N N . GLY A 1 250 ? -13.115 12.598 -6.051 1.00 88.31 250 GLY A N 1
ATOM 1926 C CA . GLY A 1 250 ? -13.709 13.409 -4.983 1.00 88.31 250 GLY A CA 1
ATOM 1927 C C . GLY A 1 250 ? -14.234 12.596 -3.791 1.00 88.31 250 GLY A C 1
ATOM 1928 O O . GLY A 1 250 ? -14.684 13.180 -2.800 1.00 88.31 250 GLY A O 1
ATOM 1929 N N . ASP A 1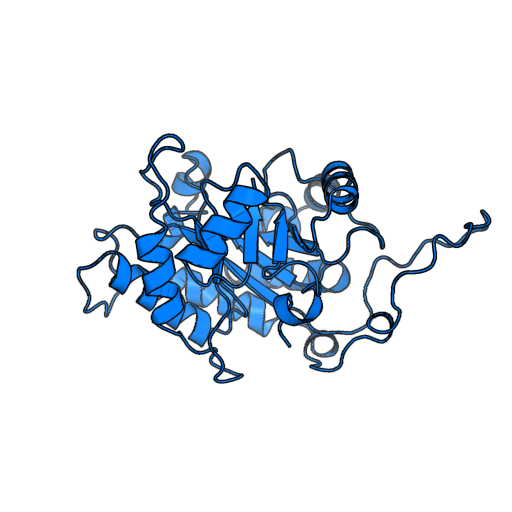 251 ? -14.136 11.267 -3.844 1.00 89.56 251 ASP A N 1
ATOM 1930 C CA . ASP A 1 251 ? -14.518 10.360 -2.761 1.00 89.56 251 ASP A CA 1
ATOM 1931 C C . ASP A 1 251 ? -13.406 10.253 -1.709 1.00 89.56 251 ASP A C 1
ATOM 1933 O O . ASP A 1 251 ? -12.239 10.507 -2.028 1.00 89.56 251 ASP A O 1
ATOM 1937 N N . PRO A 1 252 ? -13.720 9.918 -0.442 1.00 93.44 252 PRO A N 1
ATOM 1938 C CA . PRO A 1 252 ? -12.690 9.589 0.538 1.00 93.44 252 PRO A CA 1
ATOM 1939 C C . PRO A 1 252 ? -11.822 8.435 0.033 1.00 93.44 252 PRO A C 1
ATOM 1941 O O . PRO A 1 252 ? -12.352 7.438 -0.454 1.00 93.44 252 PRO A O 1
ATOM 1944 N N . ILE A 1 253 ? -10.500 8.548 0.164 1.00 94.00 253 ILE A N 1
ATOM 1945 C CA . ILE A 1 253 ? -9.635 7.405 -0.124 1.00 94.00 253 ILE A CA 1
ATOM 1946 C C . ILE A 1 253 ? -9.837 6.327 0.957 1.00 94.00 253 ILE A C 1
ATOM 1948 O O . ILE A 1 253 ? -9.873 6.655 2.151 1.00 94.00 253 ILE A O 1
ATOM 1952 N N . PRO A 1 254 ? -9.920 5.043 0.585 1.00 95.62 254 PRO A N 1
ATOM 1953 C CA . PRO A 1 254 ? -9.921 3.953 1.543 1.00 95.62 254 PRO A CA 1
ATOM 1954 C C . PRO A 1 254 ? -8.634 3.913 2.374 1.00 95.62 254 PRO A C 1
ATOM 1956 O O . PRO A 1 254 ? -7.525 4.158 1.884 1.00 95.62 254 PRO A O 1
ATOM 1959 N N . ILE A 1 255 ? -8.789 3.546 3.645 1.00 97.25 255 ILE A N 1
ATOM 1960 C CA . ILE A 1 255 ? -7.680 3.297 4.570 1.00 97.25 255 ILE A CA 1
ATOM 1961 C C . ILE A 1 255 ? -7.668 1.817 4.933 1.00 97.25 255 ILE A C 1
ATOM 1963 O O . ILE A 1 255 ? -8.662 1.285 5.435 1.00 97.25 255 ILE A O 1
ATOM 1967 N N . VAL A 1 256 ? -6.522 1.177 4.710 1.00 97.94 256 VAL A N 1
ATOM 1968 C CA . VAL A 1 256 ? -6.242 -0.205 5.105 1.00 97.94 256 VAL A CA 1
ATOM 1969 C C . VAL A 1 256 ? -5.423 -0.187 6.388 1.00 97.94 256 VAL A C 1
ATOM 1971 O O . VAL A 1 256 ? -4.297 0.320 6.411 1.00 97.94 256 VAL A O 1
ATOM 1974 N N . LEU A 1 257 ? -5.968 -0.741 7.464 1.00 98.25 257 LEU A N 1
ATOM 1975 C CA . LEU A 1 257 ? -5.273 -0.808 8.744 1.00 98.25 257 LEU A CA 1
ATOM 1976 C C . LEU A 1 257 ? -4.292 -1.984 8.765 1.00 98.25 257 LEU A C 1
ATOM 1978 O O . LEU A 1 257 ? -4.650 -3.113 8.444 1.00 98.25 257 LEU A O 1
ATOM 1982 N N . ASN A 1 258 ? -3.067 -1.739 9.222 1.00 98.00 258 ASN A N 1
ATOM 1983 C CA . ASN A 1 258 ? -2.094 -2.780 9.546 1.00 98.00 258 ASN A CA 1
ATOM 1984 C C . ASN A 1 258 ? -1.580 -2.603 10.981 1.00 98.00 258 ASN A C 1
ATOM 1986 O O . ASN A 1 258 ? -1.415 -1.479 11.461 1.00 98.00 258 ASN A O 1
ATOM 1990 N N . GLY A 1 259 ? -1.253 -3.718 11.637 1.00 96.00 259 GLY A N 1
ATOM 1991 C CA . GLY A 1 259 ? -0.708 -3.766 12.995 1.00 96.00 259 GLY A CA 1
ATOM 1992 C C . GLY A 1 259 ? -1.688 -4.330 14.025 1.00 96.00 259 GLY A C 1
ATOM 1993 O O . GLY A 1 259 ? -2.791 -3.821 14.182 1.00 96.00 259 GLY A O 1
ATOM 1994 N N . ASP A 1 260 ? -1.229 -5.354 14.752 1.00 96.00 260 ASP A N 1
ATOM 1995 C CA . ASP A 1 260 ? -1.972 -6.085 15.798 1.00 96.00 260 ASP A CA 1
ATOM 1996 C C . ASP A 1 260 ? -3.206 -6.865 15.324 1.00 96.00 260 ASP A C 1
ATOM 1998 O O . ASP A 1 260 ? -4.094 -7.175 16.110 1.00 96.00 260 ASP A O 1
ATOM 2002 N N . ILE A 1 261 ? -3.209 -7.279 14.055 1.00 96.38 261 ILE A N 1
ATOM 2003 C CA . ILE A 1 261 ? -4.206 -8.193 13.490 1.00 96.38 261 ILE A CA 1
ATOM 2004 C C . ILE A 1 261 ? -3.616 -9.609 13.469 1.00 96.38 261 ILE A C 1
ATOM 2006 O O . ILE A 1 261 ? -2.876 -9.954 12.550 1.00 96.38 261 ILE A O 1
ATOM 2010 N N . ARG A 1 262 ? -3.876 -10.426 14.497 1.00 93.12 262 ARG A N 1
ATOM 2011 C CA . ARG A 1 262 ? -3.359 -11.810 14.588 1.00 93.12 262 ARG A CA 1
ATOM 2012 C C . ARG A 1 262 ? -4.420 -12.850 14.248 1.00 93.12 262 ARG A C 1
ATOM 2014 O O . ARG A 1 262 ? -4.095 -13.907 13.710 1.00 93.12 262 ARG A O 1
ATOM 2021 N N . THR A 1 263 ? -5.671 -12.538 14.554 1.00 93.62 263 THR A N 1
ATOM 2022 C CA . THR A 1 263 ? -6.844 -13.380 14.323 1.00 93.62 263 THR A CA 1
ATOM 2023 C C . THR A 1 263 ? -7.887 -12.644 13.487 1.00 93.62 263 THR A C 1
ATOM 2025 O O . THR A 1 263 ? -7.853 -11.421 13.356 1.00 93.62 263 THR A O 1
ATOM 2028 N N . PHE A 1 264 ? -8.851 -13.388 12.949 1.00 91.38 264 PHE A N 1
ATOM 2029 C CA . PHE A 1 264 ? -10.006 -12.802 12.270 1.00 91.38 264 PHE A CA 1
ATOM 2030 C C . PHE A 1 264 ? -10.812 -11.865 13.189 1.00 91.38 264 PHE A C 1
ATOM 2032 O O . PHE A 1 264 ? -11.194 -10.771 12.779 1.00 91.38 264 PHE A O 1
ATOM 2039 N N . LEU A 1 265 ? -10.985 -12.253 14.460 1.00 94.31 265 LEU A N 1
ATOM 2040 C CA . LEU A 1 265 ? -11.657 -11.432 15.472 1.00 94.31 265 LEU A CA 1
ATOM 2041 C C . LEU A 1 265 ? -10.911 -10.120 15.736 1.00 94.31 265 LEU A C 1
ATOM 2043 O O . LEU A 1 265 ? -11.541 -9.107 16.020 1.00 94.31 265 LEU A O 1
ATOM 2047 N N . ASP A 1 266 ? -9.578 -10.112 15.644 1.00 96.19 266 ASP A N 1
ATOM 2048 C CA . ASP A 1 266 ? -8.812 -8.865 15.742 1.00 96.19 266 ASP A CA 1
ATOM 2049 C C . ASP A 1 266 ? -9.149 -7.938 14.573 1.00 96.19 266 ASP A C 1
ATOM 2051 O O . ASP A 1 266 ? -9.301 -6.742 14.786 1.00 96.19 266 ASP A O 1
ATOM 2055 N N . GLY A 1 267 ? -9.328 -8.490 13.367 1.00 95.62 267 GLY A N 1
ATOM 2056 C CA . GLY A 1 267 ? -9.781 -7.747 12.189 1.00 95.62 267 GLY A CA 1
ATOM 2057 C C . GLY A 1 267 ? -11.153 -7.101 12.390 1.00 95.62 267 GLY A C 1
ATOM 2058 O O . GLY A 1 267 ? -11.303 -5.911 12.127 1.00 95.62 267 GLY A O 1
ATOM 2059 N N . GLN A 1 268 ? -12.119 -7.848 12.938 1.00 95.00 268 GLN A N 1
ATOM 2060 C CA . GLN A 1 268 ? -13.444 -7.315 13.287 1.00 95.00 268 GLN A CA 1
ATOM 2061 C C . GLN A 1 268 ? -13.353 -6.177 14.301 1.00 95.00 268 GLN A C 1
ATOM 2063 O O . GLN A 1 268 ? -13.830 -5.080 14.018 1.00 95.00 268 GLN A O 1
ATOM 2068 N N . ARG A 1 269 ? -12.659 -6.391 15.427 1.00 97.06 269 ARG A N 1
ATOM 2069 C CA . ARG A 1 269 ? -12.479 -5.343 16.445 1.00 97.06 269 ARG A CA 1
ATOM 2070 C C . ARG A 1 269 ? -11.789 -4.112 15.875 1.00 97.06 269 ARG A C 1
ATOM 2072 O O . ARG A 1 269 ? -12.144 -2.990 16.214 1.00 97.06 269 ARG A O 1
ATOM 2079 N N . ALA A 1 270 ? -10.802 -4.309 15.010 1.00 97.50 270 ALA A N 1
ATOM 2080 C CA . ALA A 1 270 ? -10.068 -3.209 14.422 1.00 97.50 270 ALA A CA 1
ATOM 2081 C C . ALA A 1 270 ? -10.924 -2.413 13.423 1.00 97.50 270 ALA A C 1
ATOM 2083 O O . ALA A 1 270 ? -10.856 -1.183 13.414 1.00 97.50 270 ALA A O 1
ATOM 2084 N N . HIS A 1 271 ? -11.766 -3.081 12.629 1.00 96.19 271 HIS A N 1
ATOM 2085 C CA . HIS A 1 271 ? -12.758 -2.427 11.775 1.00 96.19 271 HIS A CA 1
ATOM 2086 C C . HIS A 1 271 ? -13.794 -1.653 12.599 1.00 96.19 271 HIS A C 1
ATOM 2088 O O . HIS A 1 271 ? -13.998 -0.472 12.340 1.00 96.19 271 HIS A O 1
ATOM 2094 N N . GLU A 1 272 ? -14.384 -2.272 13.624 1.00 97.19 272 GLU A N 1
ATOM 2095 C CA . GLU A 1 272 ? -15.357 -1.631 14.522 1.00 97.19 272 GLU A CA 1
ATOM 2096 C C . GLU A 1 272 ? -14.771 -0.403 15.229 1.00 97.19 272 GLU A C 1
ATOM 2098 O O . GLU A 1 272 ? -15.428 0.630 15.336 1.00 97.19 272 GLU A O 1
ATOM 2103 N N . HIS A 1 273 ? -13.513 -0.494 15.669 1.00 97.94 273 HIS A N 1
ATOM 2104 C CA . HIS A 1 273 ? -12.821 0.600 16.348 1.00 97.94 273 HIS A CA 1
ATOM 2105 C C . HIS A 1 273 ? -12.478 1.750 15.401 1.00 97.94 273 HIS A C 1
ATOM 2107 O O . HIS A 1 273 ? -12.640 2.914 15.749 1.00 97.94 273 HIS A O 1
ATOM 2113 N N . THR A 1 274 ? -11.971 1.447 14.204 1.00 97.94 274 THR A N 1
ATOM 2114 C CA . THR A 1 274 ? -11.355 2.465 13.331 1.00 97.94 274 THR A CA 1
ATOM 2115 C C . THR A 1 274 ? -12.220 2.923 12.165 1.00 97.94 274 THR A C 1
ATOM 2117 O O . THR A 1 274 ? -11.950 3.979 11.599 1.00 97.94 274 THR A O 1
ATOM 2120 N N . GLY A 1 275 ? -13.208 2.130 11.749 1.00 96.12 275 GLY A N 1
ATOM 2121 C CA . GLY A 1 275 ? -13.921 2.320 10.486 1.00 96.12 275 GLY A CA 1
ATOM 2122 C C . GLY A 1 275 ? -13.052 2.091 9.240 1.00 96.12 275 GLY A C 1
ATOM 2123 O O . GLY A 1 275 ? -13.400 2.558 8.157 1.00 96.12 275 GLY A O 1
ATOM 2124 N N . CYS A 1 276 ? -11.895 1.424 9.362 1.00 95.56 276 CYS A N 1
ATOM 2125 C CA . CYS A 1 276 ? -11.034 1.134 8.212 1.00 95.56 276 CYS A CA 1
ATOM 2126 C C . CYS A 1 276 ? -11.750 0.261 7.166 1.00 95.56 276 CYS A C 1
ATOM 2128 O O . CYS A 1 276 ? -12.593 -0.566 7.494 1.00 95.56 276 CYS A O 1
ATOM 2130 N N . HIS A 1 277 ? -11.401 0.422 5.891 1.00 93.19 277 HIS A N 1
ATOM 2131 C CA . HIS A 1 277 ? -12.105 -0.244 4.784 1.00 93.19 277 HIS A CA 1
ATOM 2132 C C . HIS A 1 277 ? -11.623 -1.689 4.588 1.00 93.19 277 HIS A C 1
ATOM 2134 O O . HIS A 1 277 ? -12.332 -2.546 4.061 1.00 93.19 277 HIS A O 1
ATOM 2140 N N . ALA A 1 278 ? -10.397 -1.959 5.029 1.00 95.50 278 ALA A N 1
ATOM 2141 C CA . ALA A 1 278 ? -9.764 -3.259 4.958 1.00 95.50 278 ALA A CA 1
ATOM 2142 C C . ALA A 1 278 ? -8.753 -3.414 6.095 1.00 95.50 278 ALA A C 1
ATOM 2144 O O . ALA A 1 278 ? -8.219 -2.427 6.616 1.00 95.50 278 ALA A O 1
ATOM 2145 N N . VAL A 1 279 ? -8.442 -4.662 6.428 1.00 96.56 279 VAL A N 1
ATOM 2146 C CA . VAL A 1 279 ? -7.377 -5.003 7.373 1.00 96.56 279 VAL A CA 1
ATOM 2147 C C . VAL A 1 279 ? -6.288 -5.777 6.646 1.00 96.56 279 VAL A C 1
ATOM 2149 O O . VAL A 1 279 ? -6.563 -6.682 5.859 1.00 96.56 279 VAL A O 1
ATOM 2152 N N . LEU A 1 280 ? -5.036 -5.416 6.910 1.00 95.62 280 LEU A N 1
ATOM 2153 C CA . LEU A 1 280 ? -3.863 -6.067 6.347 1.00 95.62 280 LEU A CA 1
ATOM 2154 C C . LEU A 1 280 ? -3.118 -6.839 7.432 1.00 95.62 280 LEU A C 1
ATOM 2156 O O . LEU A 1 280 ? -2.637 -6.260 8.417 1.00 95.62 280 LEU A O 1
ATOM 2160 N N . ARG A 1 281 ? -3.018 -8.150 7.216 1.00 94.25 281 ARG A N 1
ATOM 2161 C CA . ARG A 1 281 ? -2.445 -9.123 8.143 1.00 94.25 281 ARG A CA 1
ATOM 2162 C C . ARG A 1 281 ? -1.072 -9.586 7.666 1.00 94.25 281 ARG A C 1
ATOM 2164 O O . ARG A 1 281 ? -0.941 -10.039 6.528 1.00 94.25 281 ARG A O 1
ATOM 2171 N N . ASP A 1 282 ? -0.095 -9.460 8.563 1.00 87.38 282 ASP A N 1
ATOM 2172 C CA . ASP A 1 282 ? 1.259 -10.004 8.416 1.00 87.38 282 ASP A CA 1
ATOM 2173 C C . ASP A 1 282 ? 1.263 -11.523 8.660 1.00 87.38 282 ASP A C 1
ATOM 2175 O O . ASP A 1 282 ? 0.496 -11.999 9.532 1.00 87.38 282 ASP A O 1
#

=== Feature glossary ===
The record interleaves many kinds of information about one protein. Here is each kind framed as the question it answers.

Q: What known structures does this most resemble?
A: Structural nearest neighbors (via Foldseek easy-search vs the PDB). Reported per hit: target PDB id, E-value, and alignment TM-score. A TM-score above ~0.5 is the conventional threshold for 'same fold'.

Q: Where is each backbone atom in 3D?
A: The mmCIF table is the protein's shape written out atom by atom. For each backbone N, Cα, C, and carbonyl O, it records an (x, y, z) coordinate triple in Å plus the residue type, chain letter, and residue number.

Q: What are the backbone torsion angles?
A: The φ/ψ torsion pair specifies the backbone conformation at each residue. φ r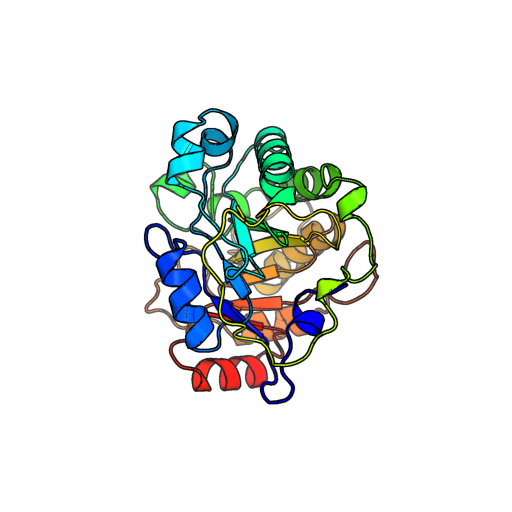otates about the N–Cα bond, ψ about the Cα–C bond. Steric clashes forbid most of the (φ, ψ) plane — the allowed regions (α-helix basin, β-sheet basin, left-handed helix) are the Ramachandran-allowed regions.

Q: Which residues are buried vs exposed?
A: Solvent-accessible surface area (SASA) is the area in Å² traced out by the centre of a 1.4 Å probe sphere (a water molecule) rolled over the protein's van der Waals surface (Shrake–Rupley / Lee–Richards construction). Buried residues have near-zero SASA; fully exposed residues can exceed 200 Å². The total SASA scales roughly with the number of surface residues.

Q: How confident is the AlphaFold model at each residue?
A: pLDDT is the predicted lDDT-Cα score: AlphaFold's confidence that the local environment of each residue (all inter-atomic distances within 15 Å) is correctly placed. It is a per-residue number between 0 and 100, with higher meaning more reliable.

Q: What does the local fold look like, residue by residue?
A: 3Di is Foldseek's structural alphabet. Each residue is assigned one of twenty discrete states based on how its Cα sits relative to its spatial (not sequential) neighbors. Aligning 3Di strings finds structural homologs roughly as well as full 3D superposition, but orders of magnitude faster.

Q: How big and how compact is the whole molecule?
A: Radius of gyration (Rg) is the root-mean-square distance of Cα atoms from their centroid — a single number for overall size and compactness. A globular domain of N residues has Rg ≈ 2.2·N^0.38 Å; an extended or disordered chain has a much larger Rg. The Cα contact count is the number of residue pairs whose Cα atoms are within 8 Å and are more than four positions apart in sequence — a standard proxy for tertiary packing density. The bounding box is the smallest axis-aligned box enclosing all Cα atoms.

Q: Which residues are in helices, strands, or loops?
A: DSSP 8-state secondary structure assigns each residue one of H (α-helix), G (3₁₀-helix), I (π-helix), E (extended β-strand), B (isolated β-bridge), T (hydrogen-bonded turn), S (bend), or '-' (coil). The assignment is computed from backbone hydrogen-bond geometry via the Kabsch–Sander algorithm.

Q: How mobile is each atom in the crystal?
A: Crystallographic B-factors measure how much each atom's electron density is smeared out, in Å². They rise in mobile loops and surface residues and fall in the buried interior. In AlphaFold models this column is repurposed to hold pLDDT instead.

Q: What if only a Cα trace is available?
A: P-SEA three-state annotation labels each residue as helix, strand, or coil based purely on the geometry of the Cα trace. It serves as a fallback when the full backbone (and thus DSSP) is unavailable.

Q: What family and function is it annotated with?
A: Database cross-references. InterPro integrates a dozen domain/family signature databases into unified entries with residue-range hits. GO terms attach function/process/location labels with evidence codes. CATH codes position the fold in a four-level structural taxonomy. Organism is the NCBI-taxonomy species name.

Q: Are the domains correctly placed relative to each other?
A: Predicted Aligned Error (PAE) is an AlphaFold confidence matrix: entry (i, j) is the expected error in the position of residue j, in ångströms, when the prediction is superimposed on the true structure at residue i. Low PAE within a block of residues means that block is internally rigid and well-predicted; high PAE between two blocks means their relative placement is uncertain even if each block individually is confident.

Q: What do the diagnostic plots show?
A: Three diagnostic plots accompany the record. The Cα contact map visualizes the tertiary structure as a 2D adjacency matrix (8 Å cutoff, sequence-local contacts suppressed). The Ramachandran plot shows the distribution of backbone (φ, ψ) torsions, with points in the α and β basins reflecting secondary structure content. The PAE plot shows AlphaFold's inter-residue confidence as a color matrix.

Q: What is the amino-acid chain?
A: Primary structure: the covalent order of the twenty standard amino acids along the backbone. Two proteins with the same sequence will (almost always) fold to the same structure; two with 30% identity often share a fold but not the details.

Q: What do the rendered images show?
A: The six renders are orthographic views along the three Cartesian axes in both directions. Representation (cartoon, sticks, or surface) and color scheme (sequence-rainbow or by-chain) vary across proteins so the training set covers all the common visualization conventions.